Protein AF-B9G8M8-F1 (afdb_monomer_lite)

InterPro domains:
  IPR000719 Protein kinase domain [PF00069] (188-344)
  IPR000719 Protein kinase domain [PS50011] (187-354)
  IPR000719 Protein kinase domain [SM00220] (187-350)
  IPR008271 Serine/threonine-protein kinase, active site [PS00108] (309-321)
  IPR011009 Protein kinase-like domain superfamily [SSF56112] (169-352)
  IPR017441 Protein kinase, ATP binding site [PS00107] (193-215)
  IPR036537 Adaptor protein Cbl, N-terminal domain superfamily [G3DSA:1.20.930.20] (21-130)
  IPR045766 MCAfunc domain [PF19584] (27-136)
  IPR059179 MLKL-like, MCAfunc domain [cd21037] (23-141)

Sequence (354 aa):
MVIEVCCCLGLAANVAQLAGLDVITLVKVIKSRVETVRQNKEDCELLAERADMILDLLRRVQASKVIEDPDMWKPTEGLKSTLCRAGAIVKSCQEEWSYAYRFCKGGRIARELRKVLKDLKFYILHLIGMITIINHDQNTRYYYIPETDVVKPQDATASNAGKPVALEETGLKKFTLSELEVATDNFSLEKQIGIGAFSIVYKGQLNEMPEVAVKRASYVNRIPFDQLENEAKIISKLQHTNIVKLLGYCSQEREKILVFEYMPGRILDSFITGERAEELPLDWSKRSQIVKGIADGAVYLHKQCEPRIIHGDLKPGNILLDAALKPKICDFGTSKALRPGQDMDCTGIVVGSR

Structure (mmCIF, N/CA/C/O backbone):
data_AF-B9G8M8-F1
#
_entry.id   AF-B9G8M8-F1
#
loop_
_atom_site.group_PDB
_atom_site.id
_atom_site.type_symbol
_atom_site.label_atom_id
_atom_site.label_alt_id
_atom_site.label_comp_id
_atom_site.label_asym_id
_atom_site.label_entity_id
_atom_site.label_seq_id
_atom_site.pdbx_PDB_ins_code
_atom_site.Cartn_x
_atom_site.Cartn_y
_atom_site.Cartn_z
_atom_site.occupancy
_atom_site.B_iso_or_equiv
_atom_site.auth_seq_id
_atom_site.auth_comp_id
_atom_site.auth_asym_id
_atom_site.auth_atom_id
_atom_site.pdbx_PDB_model_num
ATOM 1 N N . MET A 1 1 ? 20.664 46.881 15.343 1.00 33.44 1 MET A N 1
ATOM 2 C CA . MET A 1 1 ? 19.393 46.168 15.082 1.00 33.44 1 MET A CA 1
ATOM 3 C C . MET A 1 1 ? 19.077 46.103 13.575 1.00 33.44 1 MET A C 1
ATOM 5 O O . MET A 1 1 ? 17.943 46.321 13.183 1.00 33.44 1 MET A O 1
ATOM 9 N N . VAL A 1 2 ? 20.086 45.828 12.726 1.00 28.23 2 VAL A N 1
ATOM 10 C CA . VAL A 1 2 ? 19.961 45.641 11.254 1.00 28.23 2 VAL A CA 1
ATOM 11 C C . VAL A 1 2 ? 20.925 44.530 10.763 1.00 28.23 2 VAL A C 1
ATOM 13 O O . VAL A 1 2 ? 21.206 44.414 9.582 1.00 28.23 2 VAL A O 1
ATOM 16 N N . ILE A 1 3 ? 21.460 43.680 11.655 1.00 28.83 3 ILE A N 1
ATOM 17 C CA . ILE A 1 3 ? 22.488 42.675 11.288 1.00 28.83 3 ILE A CA 1
ATOM 18 C C . ILE A 1 3 ? 21.979 41.217 11.360 1.00 28.83 3 ILE A C 1
ATOM 20 O O . ILE A 1 3 ? 22.639 40.324 10.849 1.00 28.83 3 ILE A O 1
ATOM 24 N N . GLU A 1 4 ? 20.760 40.945 11.840 1.00 29.70 4 GLU A N 1
ATOM 25 C CA . GLU A 1 4 ? 20.255 39.556 11.962 1.00 29.70 4 GLU A CA 1
ATOM 26 C C . GLU A 1 4 ? 19.242 39.099 10.897 1.00 29.70 4 GLU A C 1
ATOM 28 O O . GLU A 1 4 ? 18.844 37.939 10.899 1.00 29.70 4 GLU A O 1
ATOM 33 N N . VAL A 1 5 ? 18.865 39.936 9.923 1.00 29.56 5 VAL A N 1
ATOM 34 C CA . VAL A 1 5 ? 17.849 39.548 8.914 1.00 29.56 5 VAL A CA 1
ATOM 35 C C . VAL A 1 5 ? 18.449 38.866 7.664 1.00 29.56 5 VAL A C 1
ATOM 37 O O . VAL A 1 5 ? 17.727 38.228 6.905 1.00 29.56 5 VAL A O 1
ATOM 40 N N . CYS A 1 6 ? 19.773 38.885 7.460 1.00 26.16 6 CYS A N 1
ATOM 41 C CA . CYS A 1 6 ? 20.384 38.323 6.240 1.00 26.16 6 CYS A CA 1
ATOM 42 C C . CYS A 1 6 ? 20.828 36.847 6.313 1.00 26.16 6 CYS A C 1
ATOM 44 O O . CYS A 1 6 ? 21.095 36.267 5.264 1.00 26.16 6 CYS A O 1
ATOM 46 N N . CYS A 1 7 ? 20.882 36.198 7.483 1.00 31.44 7 CYS A N 1
ATOM 47 C CA . CYS A 1 7 ? 21.375 34.808 7.558 1.00 31.44 7 CYS A CA 1
ATOM 48 C C . CYS A 1 7 ? 20.313 33.731 7.266 1.00 31.44 7 CYS A C 1
ATOM 50 O O . CYS A 1 7 ? 20.673 32.646 6.816 1.00 31.44 7 CYS A O 1
ATOM 52 N N . CYS A 1 8 ? 19.017 34.012 7.437 1.00 32.75 8 CYS A N 1
ATOM 53 C CA . CYS A 1 8 ? 17.967 33.014 7.176 1.00 32.75 8 CYS A CA 1
ATOM 54 C C . CYS A 1 8 ? 17.484 33.000 5.713 1.00 32.75 8 CYS A C 1
ATOM 56 O O . CYS A 1 8 ? 17.067 31.957 5.217 1.00 32.75 8 CYS A O 1
ATOM 58 N N . LEU A 1 9 ? 17.620 34.112 4.980 1.00 32.88 9 LEU A N 1
ATOM 59 C CA . LEU A 1 9 ? 17.277 34.182 3.549 1.00 32.88 9 LEU A CA 1
ATOM 60 C C . LEU A 1 9 ? 18.304 33.468 2.644 1.00 32.88 9 LEU A C 1
ATOM 62 O O . LEU A 1 9 ? 17.977 33.092 1.520 1.00 32.88 9 LEU A O 1
ATOM 66 N N . GLY A 1 10 ? 19.529 33.230 3.130 1.00 30.16 10 GLY A N 1
ATOM 67 C CA . GLY A 1 10 ? 20.608 32.603 2.353 1.00 30.16 10 GLY A CA 1
ATOM 68 C C . GLY A 1 10 ? 20.564 31.071 2.269 1.00 30.16 10 GLY A C 1
ATOM 69 O O . GLY A 1 10 ? 21.110 30.498 1.328 1.00 30.16 10 GLY A O 1
ATOM 70 N N . LEU A 1 11 ? 19.908 30.388 3.213 1.00 36.06 11 LEU A N 1
ATOM 71 C CA . LEU A 1 11 ? 19.854 28.917 3.237 1.00 36.06 11 LEU A CA 1
ATOM 72 C C . LEU A 1 11 ? 18.713 28.352 2.378 1.00 36.06 11 LEU A C 1
ATOM 74 O O . LEU A 1 11 ? 18.931 27.386 1.650 1.00 36.06 11 LEU A O 1
ATOM 78 N N . ALA A 1 12 ? 17.541 28.996 2.367 1.00 39.06 12 ALA A N 1
ATOM 79 C CA . ALA A 1 12 ? 16.423 28.592 1.507 1.00 39.06 12 ALA A CA 1
ATOM 80 C C . ALA A 1 12 ? 16.695 28.875 0.014 1.00 39.06 12 ALA A C 1
ATOM 82 O O . ALA A 1 12 ? 16.311 28.091 -0.856 1.00 39.06 12 ALA A O 1
ATOM 83 N N . ALA A 1 13 ? 17.426 29.954 -0.292 1.00 38.12 13 ALA A N 1
ATOM 84 C CA . ALA A 1 13 ? 17.759 30.325 -1.667 1.00 38.12 13 ALA A CA 1
ATOM 85 C C . ALA A 1 13 ? 18.673 29.299 -2.366 1.00 38.12 13 ALA A C 1
ATOM 87 O O . ALA A 1 13 ? 18.522 29.065 -3.563 1.00 38.12 13 ALA A O 1
ATOM 88 N N . ASN A 1 14 ? 19.568 28.623 -1.638 1.00 45.81 14 ASN A N 1
ATOM 89 C CA . ASN A 1 14 ? 20.545 27.724 -2.258 1.00 45.81 14 ASN A CA 1
ATOM 90 C C . ASN A 1 14 ? 19.975 26.362 -2.659 1.00 45.81 14 ASN A C 1
ATOM 92 O O . ASN A 1 14 ? 20.404 25.805 -3.667 1.00 45.81 14 ASN A O 1
ATOM 96 N N . VAL A 1 15 ? 18.996 25.823 -1.934 1.00 46.75 15 VAL A N 1
ATOM 97 C CA . VAL A 1 15 ? 18.497 24.471 -2.228 1.00 46.75 15 VAL A CA 1
ATOM 98 C C . VAL A 1 15 ? 17.580 24.462 -3.458 1.00 46.75 15 VAL A C 1
ATOM 100 O O . VAL A 1 15 ? 17.683 23.574 -4.304 1.00 46.75 15 VAL A O 1
ATOM 103 N N . ALA A 1 16 ? 16.786 25.521 -3.648 1.00 46.50 16 ALA A N 1
ATOM 104 C CA . ALA A 1 16 ? 16.006 25.725 -4.868 1.00 46.50 16 ALA A CA 1
ATOM 105 C C . ALA A 1 16 ? 16.882 26.116 -6.078 1.00 46.50 16 ALA A C 1
ATOM 107 O O . ALA A 1 16 ? 16.590 25.700 -7.201 1.00 46.50 16 ALA A O 1
ATOM 108 N N . GLN A 1 17 ? 17.971 26.871 -5.873 1.00 49.69 17 GLN A N 1
ATOM 109 C CA . GLN A 1 17 ? 18.868 27.306 -6.956 1.00 49.69 17 GLN A CA 1
ATOM 110 C C . GLN A 1 17 ? 19.859 26.221 -7.411 1.00 49.69 17 GLN A C 1
ATOM 112 O O . GLN A 1 17 ? 20.180 26.158 -8.600 1.00 49.69 17 GLN A O 1
ATOM 117 N N . LEU A 1 18 ? 20.280 25.306 -6.529 1.00 47.66 18 LEU A N 1
ATOM 118 C CA . LEU A 1 18 ? 21.143 24.167 -6.884 1.00 47.66 18 LEU A CA 1
ATOM 119 C C . LEU A 1 18 ? 20.465 23.157 -7.828 1.00 47.66 18 LEU A C 1
ATOM 121 O O . LEU A 1 18 ? 21.151 22.431 -8.550 1.00 47.66 18 LEU A O 1
ATOM 125 N N . ALA A 1 19 ? 19.132 23.123 -7.862 1.00 52.28 19 ALA A N 1
ATOM 126 C CA . ALA A 1 19 ? 18.365 22.162 -8.653 1.00 52.28 19 ALA A CA 1
ATOM 127 C C . ALA A 1 19 ? 18.107 22.593 -10.110 1.00 52.28 19 ALA A C 1
ATOM 129 O O . ALA A 1 19 ? 17.703 21.770 -10.924 1.00 52.28 19 ALA A O 1
ATOM 130 N N . GLY A 1 20 ? 18.326 23.862 -10.467 1.00 55.34 20 GLY A N 1
ATOM 131 C CA . GLY A 1 20 ? 17.987 24.362 -11.802 1.00 55.34 20 GLY A CA 1
ATOM 132 C C . GLY A 1 20 ? 19.080 24.097 -12.837 1.00 55.34 20 GLY A C 1
ATOM 133 O O . GLY A 1 20 ? 19.005 23.171 -13.640 1.00 55.34 20 GLY A O 1
ATOM 134 N N . LEU A 1 21 ? 20.108 24.943 -12.846 1.00 54.91 21 LEU A N 1
ATOM 135 C CA . LEU A 1 21 ? 21.057 25.025 -13.963 1.00 54.91 21 LEU A CA 1
ATOM 136 C C . LEU A 1 21 ? 22.020 23.831 -14.046 1.00 54.91 21 LEU A C 1
ATOM 138 O O . LEU A 1 21 ? 22.249 23.303 -15.138 1.00 54.91 21 LEU A O 1
ATOM 142 N N . ASP A 1 22 ? 22.536 23.360 -12.909 1.00 71.56 22 ASP A N 1
ATOM 143 C CA . ASP A 1 22 ? 23.492 22.246 -12.877 1.00 71.56 22 ASP A CA 1
ATOM 144 C C . ASP A 1 22 ? 22.828 20.911 -13.223 1.00 71.56 22 ASP A C 1
ATOM 146 O O . ASP A 1 22 ? 23.361 20.136 -14.017 1.00 71.56 22 ASP A O 1
ATOM 150 N N . VAL A 1 23 ? 21.637 20.650 -12.678 1.00 79.31 23 VAL A N 1
ATOM 151 C CA . VAL A 1 23 ? 20.883 19.419 -12.951 1.00 79.31 23 VAL A CA 1
ATOM 152 C C . VAL A 1 23 ? 20.407 19.387 -14.400 1.00 79.31 23 VAL A C 1
ATOM 154 O O . VAL A 1 23 ? 20.614 18.375 -15.065 1.00 79.31 23 VAL A O 1
ATOM 157 N N . ILE A 1 24 ? 19.865 20.492 -14.936 1.00 81.75 24 ILE A N 1
ATOM 158 C CA . ILE A 1 24 ? 19.500 20.586 -16.362 1.00 81.75 24 ILE A CA 1
ATOM 159 C C . ILE A 1 24 ? 20.699 20.237 -17.246 1.00 81.75 24 ILE A C 1
ATOM 161 O O . ILE A 1 24 ? 20.569 19.460 -18.193 1.00 81.75 24 ILE A O 1
ATOM 165 N N . THR A 1 25 ? 21.866 20.808 -16.943 1.00 85.88 25 THR A N 1
ATOM 166 C CA . THR A 1 25 ? 23.081 20.580 -17.730 1.00 85.88 25 THR A CA 1
ATOM 167 C C . THR A 1 25 ? 23.529 19.123 -17.637 1.00 85.88 25 THR A C 1
ATOM 169 O O . THR A 1 25 ? 23.803 18.504 -18.664 1.00 85.88 25 THR A O 1
ATOM 172 N N . LEU A 1 26 ? 23.531 18.536 -16.437 1.00 89.12 26 LEU A N 1
ATOM 173 C CA . LEU A 1 26 ? 23.877 17.128 -16.230 1.00 89.12 26 LEU A CA 1
ATOM 174 C C . LEU A 1 26 ? 22.927 16.181 -16.971 1.00 89.12 26 LEU A C 1
ATOM 176 O O . LEU A 1 26 ? 23.397 15.276 -17.656 1.00 89.12 26 LEU A O 1
ATOM 180 N N . VAL A 1 27 ? 21.613 16.405 -16.888 1.00 89.06 27 VAL A N 1
ATOM 181 C CA . VAL A 1 27 ? 20.601 15.583 -17.573 1.00 89.06 27 VAL A CA 1
ATOM 182 C C . VAL A 1 27 ? 20.775 15.666 -19.090 1.00 89.06 27 VAL A C 1
ATOM 184 O O . VAL A 1 27 ? 20.794 14.634 -19.759 1.00 89.06 27 VAL A O 1
ATOM 187 N N . LYS A 1 28 ? 21.002 16.866 -19.643 1.00 89.12 28 LYS A N 1
ATOM 188 C CA . LYS A 1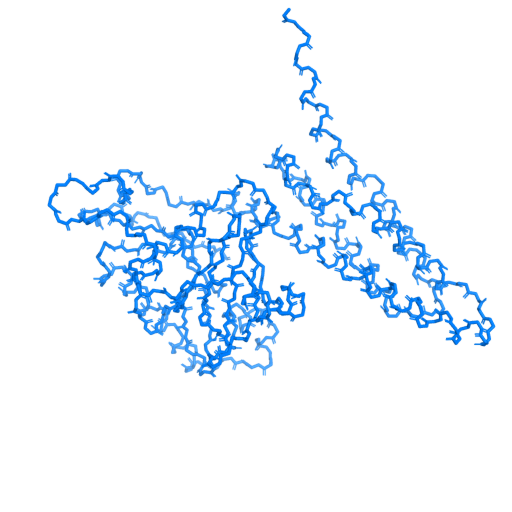 28 ? 21.299 17.040 -21.076 1.00 89.12 28 LYS A CA 1
ATOM 189 C C . LYS A 1 28 ? 22.559 16.285 -21.502 1.00 89.12 28 LYS A C 1
ATOM 191 O O . LYS A 1 28 ? 22.547 15.616 -22.533 1.00 89.12 28 LYS A O 1
ATOM 196 N N . VAL A 1 29 ? 23.630 16.362 -20.708 1.00 89.88 29 VAL A N 1
ATOM 197 C CA . VAL A 1 29 ? 24.880 15.630 -20.974 1.00 89.88 29 VAL A CA 1
ATOM 198 C C . VAL A 1 29 ? 24.654 14.121 -20.923 1.00 89.88 29 VAL A C 1
ATOM 200 O O . VAL A 1 29 ? 25.175 13.407 -21.776 1.00 89.88 29 VAL A O 1
ATOM 203 N N . ILE A 1 30 ? 23.877 13.626 -19.957 1.00 92.31 30 ILE A N 1
ATOM 204 C CA . ILE A 1 30 ? 23.517 12.207 -19.869 1.00 92.31 30 ILE A CA 1
ATOM 205 C C . ILE A 1 30 ? 22.770 11.781 -21.136 1.00 92.31 30 ILE A C 1
ATOM 207 O O . ILE A 1 30 ? 23.234 10.862 -21.804 1.00 92.31 30 ILE A O 1
ATOM 211 N N . LYS A 1 31 ? 21.689 12.480 -21.513 1.00 92.88 31 LYS A N 1
ATOM 212 C CA . LYS A 1 31 ? 20.878 12.155 -22.702 1.00 92.88 31 LYS A CA 1
ATOM 213 C C . LYS A 1 31 ? 21.727 12.098 -23.973 1.00 92.88 31 LYS A C 1
ATOM 215 O O . LYS A 1 31 ? 21.717 11.085 -24.660 1.00 92.88 31 LYS A O 1
ATOM 220 N N . SER A 1 32 ? 22.549 13.122 -24.216 1.00 91.25 32 SER A N 1
ATOM 221 C CA . SER A 1 32 ? 23.444 13.155 -25.381 1.00 91.25 32 SER A CA 1
ATOM 222 C C . SER A 1 32 ? 24.469 12.015 -25.379 1.00 91.25 32 SER A C 1
ATOM 224 O O . SER A 1 32 ? 24.792 11.474 -26.432 1.00 91.25 32 SER A O 1
ATOM 226 N N . ARG A 1 33 ? 24.991 11.611 -24.213 1.00 91.75 33 ARG A N 1
ATOM 227 C CA . ARG A 1 33 ? 25.954 10.502 -24.145 1.00 91.75 33 ARG A CA 1
ATOM 228 C C . ARG A 1 33 ? 25.312 9.141 -24.380 1.00 91.75 33 ARG A C 1
ATOM 230 O O . ARG A 1 33 ? 25.971 8.267 -24.940 1.00 91.75 33 ARG A O 1
ATOM 237 N N . VAL A 1 34 ? 24.064 8.962 -23.949 1.00 91.94 34 VAL A N 1
ATOM 238 C CA . VAL A 1 34 ? 23.323 7.708 -24.134 1.00 91.94 34 VAL A CA 1
ATOM 239 C C . VAL A 1 34 ? 23.141 7.380 -25.617 1.00 91.94 34 VAL A C 1
ATOM 241 O O . VAL A 1 34 ? 23.255 6.217 -25.983 1.00 91.94 34 VAL A O 1
ATOM 244 N N . GLU A 1 35 ? 23.002 8.375 -26.495 1.00 90.62 35 GLU A N 1
ATOM 245 C CA . GLU A 1 35 ? 22.874 8.155 -27.948 1.00 90.62 35 GLU A CA 1
ATOM 246 C C . GLU A 1 35 ? 24.063 7.402 -28.568 1.00 90.62 35 GLU A C 1
ATOM 248 O O . GLU A 1 35 ? 23.913 6.740 -29.595 1.00 90.62 35 GLU A O 1
ATOM 253 N N . THR A 1 36 ? 25.245 7.464 -27.946 1.00 91.50 36 THR A N 1
ATOM 254 C CA . THR A 1 36 ? 26.469 6.851 -28.480 1.00 91.50 36 THR A CA 1
ATOM 255 C C . THR A 1 36 ? 27.015 5.719 -27.603 1.00 91.50 36 THR A C 1
ATOM 257 O O . THR A 1 36 ? 28.189 5.353 -27.746 1.00 91.50 36 THR A O 1
ATOM 260 N N . VAL A 1 37 ? 26.231 5.181 -26.659 1.00 90.44 37 VAL A N 1
ATOM 261 C CA . VAL A 1 37 ? 26.687 4.042 -25.842 1.00 90.44 37 VAL A CA 1
ATOM 262 C C . VAL A 1 37 ? 26.748 2.769 -26.674 1.00 90.44 37 VAL A C 1
ATOM 264 O O . VAL A 1 37 ? 25.927 2.520 -27.553 1.00 90.44 37 VAL A O 1
ATOM 267 N N . ARG A 1 38 ? 27.740 1.933 -26.372 1.00 86.12 38 ARG A N 1
ATOM 268 C CA . ARG A 1 38 ? 27.988 0.670 -27.082 1.00 86.12 38 ARG A CA 1
ATOM 269 C C . ARG A 1 38 ? 27.685 -0.556 -26.225 1.00 86.12 38 ARG A C 1
ATOM 271 O O . ARG A 1 38 ? 27.696 -1.674 -26.730 1.00 86.12 38 ARG A O 1
ATOM 278 N N . GLN A 1 39 ? 27.461 -0.362 -24.926 1.00 85.56 39 GLN A N 1
ATOM 279 C CA . GLN A 1 39 ? 27.198 -1.413 -23.943 1.00 85.56 39 GLN A CA 1
ATOM 280 C C . GLN A 1 39 ? 26.080 -0.980 -22.996 1.00 85.56 39 GLN A C 1
ATOM 282 O O . GLN A 1 39 ? 25.941 0.209 -22.728 1.00 85.56 39 GLN A O 1
ATOM 287 N N . ASN A 1 40 ? 25.329 -1.952 -22.462 1.00 86.50 40 ASN A N 1
ATOM 288 C CA . ASN A 1 40 ? 24.211 -1.728 -21.531 1.00 86.50 40 ASN A CA 1
ATOM 289 C C . ASN A 1 40 ? 23.224 -0.660 -22.037 1.00 86.50 40 ASN A C 1
ATOM 291 O O . ASN A 1 40 ? 22.821 0.223 -21.281 1.00 86.50 40 ASN A O 1
ATOM 295 N N . LYS A 1 41 ? 22.894 -0.714 -23.336 1.00 88.62 41 LYS A N 1
ATOM 296 C CA . LYS A 1 41 ? 22.110 0.321 -24.018 1.00 88.62 41 LYS A CA 1
ATOM 297 C C . LYS A 1 41 ? 20.761 0.556 -23.331 1.00 88.62 41 LYS A C 1
ATOM 299 O O . LYS A 1 41 ? 20.491 1.687 -22.956 1.00 88.62 41 LYS A O 1
ATOM 304 N N . GLU A 1 42 ? 20.017 -0.513 -23.054 1.00 89.31 42 GLU A N 1
ATOM 305 C CA . GLU A 1 42 ? 18.711 -0.460 -22.376 1.00 89.31 42 GLU A CA 1
ATOM 306 C C . GLU A 1 42 ? 18.794 0.190 -20.982 1.00 89.31 42 GLU A C 1
ATOM 308 O O . GLU A 1 42 ? 18.044 1.113 -20.672 1.00 89.31 42 GLU A O 1
ATOM 313 N N . ASP A 1 43 ? 19.757 -0.222 -20.146 1.00 90.12 43 ASP A N 1
ATOM 314 C CA . ASP A 1 43 ? 19.949 0.357 -18.807 1.00 90.12 43 ASP A CA 1
ATOM 315 C C . ASP A 1 43 ? 20.351 1.842 -18.872 1.00 90.12 43 ASP A C 1
ATOM 317 O O . ASP A 1 43 ? 19.972 2.638 -18.010 1.00 90.12 43 ASP A O 1
ATOM 321 N N . CYS A 1 44 ? 21.141 2.224 -19.879 1.00 92.69 44 CYS A N 1
ATOM 322 C CA . CYS A 1 44 ? 21.539 3.608 -20.124 1.00 92.69 44 CYS A CA 1
ATOM 323 C C . CYS A 1 44 ? 20.366 4.468 -20.616 1.00 92.69 44 CYS A C 1
ATOM 325 O O . CYS A 1 44 ? 20.215 5.596 -20.147 1.00 92.69 44 CYS A O 1
ATOM 327 N N . GLU A 1 45 ? 19.522 3.937 -21.499 1.00 92.31 45 GLU A N 1
ATOM 328 C CA . GLU A 1 45 ? 18.285 4.579 -21.956 1.00 92.31 45 GLU A CA 1
ATOM 329 C C . GLU A 1 45 ? 17.327 4.811 -20.783 1.00 92.31 45 GLU A C 1
ATOM 331 O O . GLU A 1 45 ? 16.954 5.955 -20.521 1.00 92.31 45 GLU A O 1
ATOM 336 N N . LEU A 1 46 ? 17.063 3.783 -19.968 1.00 90.50 46 LEU A N 1
ATOM 337 C CA . LEU A 1 46 ? 16.238 3.912 -18.763 1.00 90.50 46 LEU A CA 1
ATOM 338 C C . LEU A 1 46 ? 16.814 4.930 -17.761 1.00 90.50 46 LEU A C 1
ATOM 340 O O . LEU A 1 46 ? 16.078 5.645 -17.075 1.00 90.50 46 LEU A O 1
ATOM 344 N N . LEU A 1 47 ? 18.142 5.008 -17.647 1.00 93.44 47 LEU A N 1
ATOM 345 C CA . LEU A 1 47 ? 18.812 5.984 -16.789 1.00 93.44 47 LEU A CA 1
ATOM 346 C C . LEU A 1 47 ? 18.592 7.415 -17.297 1.00 93.44 47 LEU A C 1
ATOM 348 O O . LEU A 1 47 ? 18.313 8.301 -16.485 1.00 93.44 47 LEU A O 1
ATOM 352 N N . ALA A 1 48 ? 18.681 7.639 -18.612 1.00 92.88 48 ALA A N 1
ATOM 353 C CA . ALA A 1 48 ? 18.385 8.932 -19.223 1.00 92.88 48 ALA A CA 1
ATOM 354 C C . ALA A 1 48 ? 16.912 9.325 -19.048 1.00 92.88 48 ALA A C 1
ATOM 356 O O . ALA A 1 48 ? 16.645 10.463 -18.662 1.00 92.88 48 ALA A O 1
ATOM 357 N N . GLU A 1 49 ? 15.976 8.394 -19.243 1.00 91.50 49 GLU A N 1
ATOM 358 C CA . GLU A 1 49 ? 14.543 8.620 -19.011 1.00 91.50 49 GLU A CA 1
ATOM 359 C C . GLU A 1 49 ? 14.257 9.029 -17.562 1.00 91.50 49 GLU A C 1
ATOM 361 O O . GLU A 1 49 ? 13.573 10.021 -17.309 1.00 91.50 49 GLU A O 1
ATOM 366 N N . ARG A 1 50 ? 14.832 8.316 -16.583 1.00 92.75 50 ARG A N 1
ATOM 367 C CA . ARG A 1 50 ? 14.673 8.660 -15.160 1.00 92.75 50 ARG A CA 1
ATOM 368 C C . ARG A 1 50 ? 15.271 10.021 -14.820 1.00 92.75 50 ARG A C 1
ATOM 370 O O . ARG A 1 50 ? 14.691 10.761 -14.030 1.00 92.75 50 ARG A O 1
ATOM 377 N N . ALA A 1 51 ? 16.420 10.357 -15.401 1.00 91.44 51 ALA A N 1
ATOM 378 C CA . ALA A 1 51 ? 17.051 11.656 -15.202 1.00 91.44 51 ALA A CA 1
ATOM 379 C C . ALA A 1 51 ? 16.189 12.805 -15.769 1.00 91.44 51 ALA A C 1
ATOM 381 O O . ALA A 1 51 ? 16.067 13.850 -15.130 1.00 91.44 51 ALA A O 1
ATOM 382 N N . ASP A 1 52 ? 15.548 12.593 -16.922 1.00 90.12 52 ASP A N 1
ATOM 383 C CA . ASP A 1 52 ? 14.614 13.544 -17.540 1.00 90.12 52 ASP A CA 1
ATOM 384 C C . ASP A 1 52 ? 13.336 13.708 -16.703 1.00 90.12 52 ASP A C 1
ATOM 386 O O . ASP A 1 52 ? 12.911 14.827 -16.424 1.00 90.12 52 ASP A O 1
ATOM 390 N N . MET A 1 53 ? 12.786 12.602 -16.189 1.00 87.44 53 MET A N 1
ATOM 391 C CA . MET A 1 53 ? 11.629 12.632 -15.291 1.00 87.44 53 MET A CA 1
ATOM 392 C C . MET A 1 53 ? 11.914 13.434 -14.016 1.00 87.44 53 MET A C 1
ATOM 394 O O . MET A 1 53 ? 11.089 14.242 -13.596 1.00 87.44 53 MET A O 1
ATOM 398 N N . ILE A 1 54 ? 13.092 13.257 -13.407 1.00 87.44 54 ILE A N 1
ATOM 399 C CA . ILE A 1 54 ? 13.513 14.055 -12.245 1.00 87.44 54 ILE A CA 1
ATOM 400 C C . ILE A 1 54 ? 13.535 15.541 -12.589 1.00 87.44 54 ILE A C 1
ATOM 402 O O . ILE A 1 54 ? 13.067 16.354 -11.793 1.00 87.44 54 ILE A O 1
ATOM 406 N N . LEU A 1 55 ? 14.058 15.903 -13.762 1.00 86.88 55 LEU A N 1
ATOM 407 C CA . LEU A 1 55 ? 14.108 17.292 -14.194 1.00 86.88 55 LEU A CA 1
ATOM 408 C C . LEU A 1 55 ? 12.704 17.904 -14.305 1.00 86.88 55 LEU A C 1
ATOM 410 O O . LEU A 1 55 ? 12.473 19.010 -13.811 1.00 86.88 55 LEU A O 1
ATOM 414 N N . ASP A 1 56 ? 11.759 17.190 -14.909 1.00 83.56 56 ASP A N 1
ATOM 415 C CA . ASP A 1 56 ? 10.383 17.671 -15.035 1.00 83.56 56 ASP A CA 1
ATOM 416 C C . ASP A 1 56 ? 9.673 17.770 -13.683 1.00 83.56 56 ASP A C 1
ATOM 418 O O . ASP A 1 56 ? 8.972 18.751 -13.417 1.00 83.56 56 ASP A O 1
ATOM 422 N N . LEU A 1 57 ? 9.897 16.809 -12.786 1.00 82.31 57 LEU A N 1
ATOM 423 C CA . LEU A 1 57 ? 9.361 16.863 -11.428 1.00 82.31 57 LEU A CA 1
ATOM 424 C C . LEU A 1 57 ? 9.935 18.053 -10.645 1.00 82.31 57 LEU A C 1
ATOM 426 O O . LEU A 1 57 ? 9.171 18.795 -10.032 1.00 82.31 57 LEU A O 1
ATOM 430 N N . LEU A 1 58 ? 11.247 18.297 -10.715 1.00 82.25 58 LEU A N 1
ATOM 431 C CA . LEU A 1 58 ? 11.884 19.450 -10.068 1.00 82.25 58 LEU A CA 1
ATOM 432 C C . LEU A 1 58 ? 11.301 20.776 -10.560 1.00 82.25 58 LEU A C 1
ATOM 434 O O . LEU A 1 58 ? 10.995 21.639 -9.739 1.00 82.25 58 LEU A O 1
ATOM 438 N N . ARG A 1 59 ? 11.076 20.925 -11.873 1.00 81.50 59 ARG A N 1
ATOM 439 C CA . ARG A 1 59 ? 10.428 22.122 -12.438 1.00 81.50 59 ARG A CA 1
ATOM 440 C C . ARG A 1 59 ? 9.031 22.340 -11.866 1.00 81.50 59 ARG A C 1
ATOM 442 O O . ARG A 1 59 ? 8.678 23.469 -11.537 1.00 81.50 59 ARG A O 1
ATOM 449 N N . ARG A 1 60 ? 8.237 21.271 -11.731 1.00 76.38 60 ARG A N 1
ATOM 450 C CA . ARG A 1 60 ? 6.885 21.342 -11.150 1.00 76.38 60 ARG A CA 1
ATOM 451 C C . ARG A 1 60 ? 6.919 21.749 -9.681 1.00 76.38 60 ARG A C 1
ATOM 453 O O . ARG A 1 60 ? 6.110 22.575 -9.272 1.00 76.38 60 ARG A O 1
ATOM 460 N N . VAL A 1 61 ? 7.858 21.204 -8.907 1.00 74.31 61 VAL A N 1
ATOM 461 C CA . VAL A 1 61 ? 8.036 21.586 -7.500 1.00 74.31 61 VAL A CA 1
ATOM 462 C C . VAL A 1 61 ? 8.471 23.050 -7.391 1.00 74.31 61 VAL A C 1
ATOM 464 O O . VAL A 1 61 ? 7.871 23.792 -6.628 1.00 74.31 61 VAL A O 1
ATOM 467 N N . GLN A 1 62 ? 9.445 23.494 -8.191 1.00 71.75 62 GLN A N 1
ATOM 468 C CA . GLN A 1 62 ? 9.930 24.883 -8.193 1.00 71.75 62 GLN A CA 1
ATOM 469 C C . GLN A 1 62 ? 8.869 25.902 -8.637 1.00 71.75 62 GLN A C 1
ATOM 471 O O . GLN A 1 62 ? 8.872 27.036 -8.164 1.00 71.75 62 GLN A O 1
ATOM 476 N N . ALA A 1 63 ? 7.967 25.520 -9.545 1.00 70.12 63 ALA A N 1
ATOM 477 C CA . ALA A 1 63 ? 6.849 26.370 -9.952 1.00 70.12 63 ALA A CA 1
ATOM 478 C C . ALA A 1 63 ? 5.814 26.557 -8.827 1.00 70.12 63 ALA A C 1
ATOM 480 O O . ALA A 1 63 ? 5.061 27.533 -8.832 1.00 70.12 63 ALA A O 1
ATOM 481 N N . SER A 1 64 ? 5.778 25.640 -7.858 1.00 63.50 64 SER A N 1
ATOM 482 C CA . SER A 1 64 ? 4.925 25.748 -6.685 1.00 63.50 64 SER A CA 1
ATOM 483 C C . SER A 1 64 ? 5.594 26.591 -5.602 1.00 63.50 64 SER A C 1
ATOM 485 O O . SER A 1 64 ? 6.620 26.216 -5.043 1.00 63.50 64 SER A O 1
ATOM 487 N N . LYS A 1 65 ? 4.979 27.723 -5.247 1.00 56.88 65 LYS A N 1
ATOM 488 C CA . LYS A 1 65 ? 5.458 28.630 -4.186 1.00 56.88 65 LYS A CA 1
ATOM 489 C C . LYS A 1 65 ? 5.333 28.066 -2.757 1.00 56.88 65 LYS A C 1
ATOM 491 O O . LYS A 1 65 ? 5.511 28.813 -1.809 1.00 56.88 65 LYS A O 1
ATOM 496 N N . VAL A 1 66 ? 4.972 26.793 -2.589 1.00 54.25 66 VAL A N 1
ATOM 497 C CA . VAL A 1 66 ? 4.488 26.254 -1.304 1.00 54.25 66 VAL A CA 1
ATOM 498 C C . VAL A 1 66 ? 5.611 25.678 -0.430 1.00 54.25 66 VAL A C 1
ATOM 500 O O . VAL A 1 66 ? 5.451 25.577 0.782 1.00 54.25 66 VAL A O 1
ATOM 503 N N . ILE A 1 67 ? 6.768 25.311 -0.995 1.00 57.28 67 ILE A N 1
ATOM 504 C CA . ILE A 1 67 ? 7.816 24.628 -0.218 1.00 57.28 67 ILE A CA 1
ATOM 505 C C . ILE A 1 67 ? 8.863 25.619 0.288 1.00 57.28 67 ILE A C 1
ATOM 507 O O . ILE A 1 67 ? 9.914 25.798 -0.327 1.00 57.28 67 ILE A O 1
ATOM 511 N N . GLU A 1 68 ? 8.566 26.232 1.433 1.00 57.25 68 GLU A N 1
ATOM 512 C CA . GLU A 1 68 ? 9.516 27.063 2.187 1.00 57.25 68 GLU A CA 1
ATOM 513 C C . GLU A 1 68 ? 10.351 26.256 3.196 1.00 57.25 68 GLU A C 1
ATOM 515 O O . GLU A 1 68 ? 11.393 26.736 3.635 1.00 57.25 68 GLU A O 1
ATOM 520 N N . ASP A 1 69 ? 9.940 25.026 3.538 1.00 62.44 69 ASP A N 1
ATOM 521 C CA . ASP A 1 69 ? 10.644 24.187 4.516 1.00 62.44 69 ASP A CA 1
ATOM 522 C C . ASP A 1 69 ? 11.930 23.571 3.916 1.00 62.44 69 ASP A C 1
ATOM 524 O O . ASP A 1 69 ? 11.846 22.732 3.008 1.00 62.44 69 ASP A O 1
ATOM 528 N N . PRO A 1 70 ? 13.130 23.933 4.418 1.00 61.66 70 PRO A N 1
ATOM 529 C CA . PRO A 1 70 ? 14.397 23.367 3.958 1.00 61.66 70 PRO A CA 1
ATOM 530 C C . PRO A 1 70 ? 14.490 21.848 4.134 1.00 61.66 70 PRO A C 1
ATOM 532 O O . PRO A 1 70 ? 15.126 21.176 3.318 1.00 61.66 70 PRO A O 1
ATOM 535 N N . ASP A 1 71 ? 13.836 21.284 5.152 1.00 61.88 71 ASP A N 1
ATOM 536 C CA . ASP A 1 71 ? 13.911 19.853 5.428 1.00 61.88 71 ASP A CA 1
ATOM 537 C C . ASP A 1 71 ? 13.276 19.045 4.265 1.00 61.88 71 ASP A C 1
ATOM 539 O O . ASP A 1 71 ? 13.758 17.964 3.920 1.00 61.88 71 ASP A O 1
ATOM 543 N N . MET A 1 72 ? 12.278 19.595 3.543 1.00 63.31 72 MET A N 1
ATOM 544 C CA . MET A 1 72 ? 11.602 18.954 2.376 1.00 63.31 72 MET A CA 1
ATOM 545 C C . MET A 1 72 ? 12.559 18.593 1.259 1.00 63.31 72 MET A C 1
ATOM 547 O O . MET A 1 72 ? 12.338 17.623 0.524 1.00 63.31 72 MET A O 1
ATOM 551 N N . TRP A 1 73 ? 13.656 19.326 1.186 1.00 72.75 73 TRP A N 1
ATOM 552 C CA . TRP A 1 73 ? 14.674 19.145 0.181 1.00 72.75 73 TRP A CA 1
ATOM 553 C C . TRP A 1 73 ? 15.858 18.310 0.655 1.00 72.75 73 TRP A C 1
ATOM 555 O O . TRP A 1 73 ? 16.642 17.860 -0.182 1.00 72.75 73 TRP A O 1
ATOM 565 N N . LYS A 1 74 ? 15.973 18.019 1.954 1.00 70.31 74 LYS A N 1
ATOM 566 C CA . LYS A 1 74 ? 17.078 17.238 2.521 1.00 70.31 74 LYS A CA 1
ATOM 567 C C . LYS A 1 74 ? 17.307 15.892 1.817 1.00 70.31 74 LYS A C 1
ATOM 569 O O . LYS A 1 74 ? 18.454 15.573 1.505 1.00 70.31 74 LYS A O 1
ATOM 574 N N . PRO A 1 75 ? 16.272 15.108 1.447 1.00 70.88 75 PRO A N 1
ATOM 575 C CA . PRO A 1 75 ? 16.489 13.853 0.721 1.00 70.88 75 PRO A CA 1
ATOM 576 C C . PRO A 1 75 ? 17.020 14.053 -0.690 1.00 70.88 75 PRO A C 1
ATOM 578 O O . PRO A 1 75 ? 17.543 13.108 -1.268 1.00 70.88 75 PRO A O 1
ATOM 581 N N . THR A 1 76 ? 16.888 15.257 -1.252 1.00 76.81 76 THR A N 1
ATOM 582 C CA . THR A 1 76 ? 17.367 15.604 -2.595 1.00 76.81 76 THR A CA 1
ATOM 583 C C . THR A 1 76 ? 18.804 16.132 -2.607 1.00 76.81 76 THR A C 1
ATOM 585 O O . THR A 1 76 ? 19.381 16.247 -3.684 1.00 76.81 76 THR A O 1
ATOM 588 N N . GLU A 1 77 ? 19.441 16.360 -1.449 1.00 80.88 77 GLU A N 1
ATOM 589 C CA . GLU A 1 77 ? 20.825 16.866 -1.368 1.00 80.88 77 GLU A CA 1
ATOM 590 C C . GLU A 1 77 ? 21.831 15.978 -2.126 1.00 80.88 77 GLU A C 1
ATOM 592 O O . GLU A 1 77 ? 22.755 16.468 -2.778 1.00 80.88 77 GLU A O 1
ATOM 597 N N . GLY A 1 78 ? 21.626 14.655 -2.116 1.00 85.25 78 GLY A N 1
ATOM 598 C CA . GLY A 1 78 ? 22.477 13.696 -2.831 1.00 85.25 78 GLY A CA 1
ATOM 599 C C . GLY A 1 78 ? 22.239 13.613 -4.347 1.00 85.25 78 GLY A C 1
ATOM 600 O O . GLY A 1 78 ? 23.002 12.941 -5.050 1.00 85.25 78 GLY A O 1
ATOM 601 N N . LEU A 1 79 ? 21.206 14.277 -4.878 1.00 87.81 79 LEU A N 1
ATOM 602 C CA . LEU A 1 79 ? 20.766 14.102 -6.265 1.00 87.81 79 LEU A CA 1
ATOM 603 C C . LEU A 1 79 ? 21.847 14.510 -7.270 1.00 87.81 79 LEU A C 1
ATOM 605 O O . LEU A 1 79 ? 22.136 13.762 -8.204 1.00 87.81 79 LEU A O 1
ATOM 609 N N . LYS A 1 80 ? 22.495 15.662 -7.057 1.00 87.06 80 LYS A N 1
ATOM 610 C CA . LYS A 1 80 ? 23.571 16.148 -7.938 1.00 87.06 80 LYS A CA 1
ATOM 611 C C . LYS A 1 80 ? 24.722 15.144 -8.017 1.00 87.06 80 LYS A C 1
ATOM 613 O O . LYS A 1 80 ? 25.181 14.819 -9.109 1.00 87.06 80 LYS A O 1
ATOM 618 N N . SER A 1 81 ? 25.151 14.610 -6.873 1.00 89.06 81 SER A N 1
ATOM 619 C CA . SER A 1 81 ? 26.202 13.586 -6.810 1.00 89.06 81 SER A CA 1
ATOM 620 C C . SER A 1 81 ? 25.794 12.314 -7.561 1.00 89.06 81 SER A C 1
ATOM 622 O O . SER A 1 81 ? 26.571 11.775 -8.354 1.00 89.06 81 SER A O 1
ATOM 624 N N . THR A 1 82 ? 24.542 11.882 -7.396 1.00 91.81 82 THR A N 1
ATOM 625 C CA . THR A 1 82 ? 23.993 10.716 -8.101 1.00 91.81 82 THR A CA 1
ATOM 626 C C . THR A 1 82 ? 23.964 10.924 -9.614 1.00 91.81 82 THR A C 1
ATOM 628 O O . THR A 1 82 ? 24.390 10.036 -10.352 1.00 91.81 82 THR A O 1
ATOM 631 N N . LEU A 1 83 ? 23.547 12.098 -10.095 1.00 91.44 83 LEU A N 1
ATOM 632 C CA . LEU A 1 83 ? 23.561 12.440 -11.522 1.00 91.44 83 LEU A CA 1
ATOM 633 C C . LEU A 1 83 ? 24.986 12.546 -12.083 1.00 91.44 83 LEU A C 1
ATOM 635 O O . LEU A 1 83 ? 25.247 12.071 -13.187 1.00 91.44 83 LEU A O 1
ATOM 639 N N . CYS A 1 84 ? 25.944 13.083 -11.322 1.00 91.38 84 CYS A N 1
ATOM 640 C CA . CYS A 1 84 ? 27.358 13.052 -11.708 1.00 91.38 84 CYS A CA 1
ATOM 641 C C . CYS A 1 84 ? 27.863 11.610 -11.866 1.00 91.38 84 CYS A C 1
ATOM 643 O O . CYS A 1 84 ? 28.520 11.280 -12.858 1.00 91.38 84 CYS A O 1
ATOM 645 N N . ARG A 1 85 ? 27.516 10.728 -10.919 1.00 93.00 85 ARG A N 1
ATOM 646 C CA . ARG A 1 85 ? 27.859 9.302 -10.983 1.00 93.00 85 ARG A CA 1
ATOM 647 C C . ARG A 1 85 ? 27.196 8.621 -12.182 1.00 93.00 85 ARG A C 1
ATOM 649 O O . ARG A 1 85 ? 27.857 7.857 -12.880 1.00 93.00 85 ARG A O 1
ATOM 656 N N . ALA A 1 86 ? 25.938 8.955 -12.467 1.00 93.44 86 ALA A N 1
ATOM 657 C CA . ALA A 1 86 ? 25.214 8.503 -13.650 1.00 93.44 86 ALA A CA 1
ATOM 658 C C . ALA A 1 86 ? 25.958 8.887 -14.941 1.00 93.44 86 ALA A C 1
ATOM 660 O O . ALA A 1 86 ? 26.287 8.022 -15.750 1.00 93.44 86 ALA A O 1
ATOM 661 N N . GLY A 1 87 ? 26.326 10.163 -15.090 1.00 92.56 87 GLY A N 1
ATOM 662 C CA . GLY A 1 87 ? 27.063 10.655 -16.255 1.00 92.56 87 GLY A CA 1
ATOM 663 C C . GLY A 1 87 ? 28.447 10.019 -16.434 1.00 92.56 87 GLY A C 1
ATOM 664 O O . GLY A 1 87 ? 28.891 9.836 -17.571 1.00 92.56 87 GLY A O 1
ATOM 665 N N . ALA A 1 88 ? 29.128 9.664 -15.340 1.00 92.00 88 ALA A N 1
ATOM 666 C CA . ALA A 1 88 ? 30.400 8.943 -15.384 1.00 92.00 88 ALA A CA 1
ATOM 667 C C . ALA A 1 88 ? 30.226 7.490 -15.856 1.00 92.00 88 ALA A C 1
ATOM 669 O O . ALA A 1 88 ? 30.984 7.028 -16.706 1.00 92.00 88 ALA A O 1
ATOM 670 N N . ILE A 1 89 ? 29.202 6.790 -15.362 1.00 91.00 89 ILE A N 1
ATOM 671 C CA . ILE A 1 89 ? 28.909 5.407 -15.761 1.00 91.00 89 ILE A CA 1
ATOM 672 C C . ILE A 1 89 ? 28.492 5.336 -17.232 1.00 91.00 89 ILE A C 1
ATOM 674 O O . ILE A 1 89 ? 29.006 4.493 -17.967 1.00 91.00 89 ILE A O 1
ATOM 678 N N . VAL A 1 90 ? 27.620 6.246 -17.683 1.00 92.12 90 VAL A N 1
ATOM 679 C CA . VAL A 1 90 ? 27.221 6.333 -19.097 1.00 92.12 90 VAL A CA 1
ATOM 680 C C . VAL A 1 90 ? 28.448 6.570 -19.980 1.00 92.12 90 VAL A C 1
ATOM 682 O O . VAL A 1 90 ? 28.597 5.912 -21.005 1.00 92.12 90 VAL A O 1
ATOM 685 N N . LYS A 1 91 ? 29.390 7.424 -19.553 1.00 90.44 91 LYS A N 1
ATOM 686 C CA . LYS A 1 91 ? 30.660 7.622 -20.271 1.00 90.44 91 LYS A CA 1
ATOM 687 C C . LYS A 1 91 ? 31.462 6.323 -20.396 1.00 90.44 91 LYS A C 1
ATOM 689 O O . LYS A 1 91 ? 31.930 6.003 -21.483 1.00 90.44 91 LYS A O 1
ATOM 694 N N . SER A 1 92 ? 31.574 5.535 -19.326 1.00 89.19 92 SER A N 1
ATOM 695 C CA . SER A 1 92 ? 32.235 4.222 -19.393 1.00 89.19 92 SER A CA 1
ATOM 696 C C . SER A 1 92 ? 31.530 3.238 -20.337 1.00 89.19 92 SER A C 1
ATOM 698 O O . SER A 1 92 ? 32.182 2.355 -20.890 1.00 89.19 92 SER A O 1
ATOM 700 N N . CYS A 1 93 ? 30.224 3.400 -20.572 1.00 88.56 93 CYS A N 1
ATOM 701 C CA . CYS A 1 93 ? 29.464 2.599 -21.539 1.00 88.56 93 CYS A CA 1
ATOM 702 C C . CYS A 1 93 ? 29.696 3.015 -23.009 1.00 88.56 93 CYS A C 1
ATOM 704 O O . CYS A 1 93 ? 29.342 2.255 -23.914 1.00 88.56 93 CYS A O 1
ATOM 706 N N . GLN A 1 94 ? 30.294 4.187 -23.265 1.00 88.69 94 GLN A N 1
ATOM 707 C CA . GLN A 1 94 ? 30.686 4.646 -24.610 1.00 88.69 94 GLN A CA 1
ATOM 708 C C . GLN A 1 94 ? 32.055 4.103 -25.046 1.00 88.69 94 GLN A C 1
ATOM 710 O O . GLN A 1 94 ? 32.318 3.994 -26.243 1.00 88.69 94 GLN A O 1
ATOM 715 N N . GLU A 1 95 ? 32.933 3.793 -24.087 1.00 83.25 95 GLU A N 1
ATOM 716 C CA . GLU A 1 95 ? 34.299 3.339 -24.358 1.00 83.25 95 GLU A CA 1
ATOM 717 C C . GLU A 1 95 ? 34.304 2.046 -25.201 1.00 83.25 95 GLU A C 1
ATOM 719 O O . GLU A 1 95 ? 33.399 1.211 -25.109 1.00 83.25 95 GLU A O 1
ATOM 724 N N . GLU A 1 96 ? 35.331 1.870 -26.037 1.00 74.00 96 GLU A N 1
ATOM 725 C CA . GLU A 1 96 ? 35.603 0.607 -26.725 1.00 74.00 96 GLU A CA 1
ATOM 726 C C . GLU A 1 96 ? 36.525 -0.255 -25.864 1.00 74.00 96 GLU A C 1
ATOM 728 O O . GLU A 1 96 ? 37.632 0.135 -25.502 1.00 74.00 96 GLU A O 1
ATOM 733 N N . TRP A 1 97 ? 36.060 -1.457 -25.538 1.00 72.06 97 TRP A N 1
ATOM 734 C CA . TRP A 1 97 ? 36.758 -2.375 -24.645 1.00 72.06 97 TRP A CA 1
ATOM 735 C C . TRP A 1 97 ? 37.197 -3.592 -25.447 1.00 72.06 97 TRP A C 1
ATOM 737 O O . TRP A 1 97 ? 36.396 -4.145 -26.218 1.00 72.06 97 TRP A O 1
ATOM 747 N N . SER A 1 98 ? 38.426 -4.055 -25.208 1.00 73.25 98 SER A N 1
ATOM 748 C CA . SER A 1 98 ? 38.862 -5.379 -25.654 1.00 73.25 98 SER A CA 1
ATOM 749 C C . SER A 1 98 ? 37.994 -6.467 -25.008 1.00 73.25 98 SER A C 1
ATOM 751 O O . SER A 1 98 ? 37.380 -6.250 -23.959 1.00 73.25 98 SER A O 1
ATOM 753 N N . TYR A 1 99 ? 37.929 -7.650 -25.624 1.00 69.06 99 TYR A N 1
ATOM 754 C CA . TYR A 1 99 ? 37.042 -8.732 -25.175 1.00 69.06 99 TYR A CA 1
ATOM 755 C C . TYR A 1 99 ? 37.280 -9.123 -23.702 1.00 69.06 99 TYR A C 1
ATOM 757 O O . TYR A 1 99 ? 36.336 -9.202 -22.916 1.00 69.06 99 TYR A O 1
ATOM 765 N N . ALA A 1 100 ? 38.548 -9.251 -23.294 1.00 67.38 100 ALA A N 1
ATOM 766 C CA . ALA A 1 100 ? 38.930 -9.535 -21.907 1.00 67.38 100 ALA A CA 1
ATOM 767 C C . ALA A 1 100 ? 38.501 -8.419 -20.935 1.00 67.38 100 ALA A C 1
ATOM 769 O O . ALA A 1 100 ? 38.054 -8.684 -19.819 1.00 67.38 100 ALA A O 1
ATOM 770 N N . TYR A 1 101 ? 38.583 -7.159 -21.368 1.00 65.38 101 TYR A N 1
ATOM 771 C CA . TYR A 1 101 ? 38.203 -6.013 -20.546 1.00 65.38 101 TYR A CA 1
ATOM 772 C C . TYR A 1 101 ? 36.673 -5.911 -20.391 1.00 65.38 101 TYR A C 1
ATOM 774 O O . TYR A 1 101 ? 36.201 -5.596 -19.297 1.00 65.38 101 TYR A O 1
ATOM 782 N N . ARG A 1 102 ? 35.887 -6.270 -21.425 1.00 68.44 102 ARG A N 1
ATOM 783 C CA . ARG A 1 102 ? 34.416 -6.394 -21.322 1.00 68.44 102 ARG A CA 1
ATOM 784 C C . ARG A 1 102 ? 34.002 -7.451 -20.310 1.00 68.44 102 ARG A C 1
ATOM 786 O O . ARG A 1 102 ? 33.112 -7.187 -19.508 1.00 68.44 102 ARG A O 1
ATOM 793 N N . PHE A 1 103 ? 34.660 -8.608 -20.308 1.00 70.25 103 PHE A N 1
ATOM 794 C CA . PHE A 1 103 ? 34.328 -9.692 -19.383 1.00 70.25 103 PHE A CA 1
ATOM 795 C C . PHE A 1 103 ? 34.532 -9.275 -17.917 1.00 70.25 103 PHE A C 1
ATOM 797 O O . PHE A 1 103 ? 33.640 -9.439 -17.087 1.00 70.25 103 PHE A O 1
ATOM 804 N N . CYS A 1 104 ? 35.666 -8.640 -17.603 1.00 71.69 104 CYS A N 1
ATOM 805 C CA . CYS A 1 104 ? 35.988 -8.251 -16.228 1.00 71.69 104 CYS A CA 1
ATOM 806 C C . CYS A 1 104 ? 35.231 -7.005 -15.741 1.00 71.69 104 CYS A C 1
ATOM 808 O O . CYS A 1 104 ? 34.858 -6.925 -14.569 1.00 71.69 104 CYS A O 1
ATOM 810 N N . LYS A 1 105 ? 35.013 -6.002 -16.604 1.00 73.88 105 LYS A N 1
ATOM 811 C CA . LYS A 1 105 ? 34.385 -4.737 -16.187 1.00 73.88 105 LYS A CA 1
ATOM 812 C C . LYS A 1 105 ? 32.904 -4.624 -16.516 1.00 73.88 105 LYS A C 1
ATOM 814 O O . LYS A 1 105 ? 32.225 -3.884 -15.807 1.00 73.88 105 LYS A O 1
ATOM 819 N N . GLY A 1 106 ? 32.379 -5.375 -17.482 1.00 75.94 106 GLY A N 1
ATOM 820 C CA . GLY A 1 106 ? 30.960 -5.345 -17.850 1.00 75.94 106 GLY A CA 1
ATOM 821 C C . GLY A 1 106 ? 30.049 -5.638 -16.658 1.00 75.94 106 GLY A C 1
ATOM 822 O O . GLY A 1 106 ? 29.156 -4.851 -16.353 1.00 75.94 106 GLY A O 1
ATOM 823 N N . GLY A 1 107 ? 30.355 -6.685 -15.881 1.00 81.50 107 GLY A N 1
ATOM 824 C CA . GLY A 1 107 ? 29.595 -7.014 -14.669 1.00 81.50 107 GLY A CA 1
ATOM 825 C C . GLY A 1 107 ? 29.670 -5.939 -13.576 1.00 81.50 107 GLY A C 1
ATOM 826 O O . GLY A 1 107 ? 28.698 -5.717 -12.852 1.00 81.50 107 GLY A O 1
ATOM 827 N N . ARG A 1 108 ? 30.804 -5.231 -13.461 1.00 85.44 108 ARG A N 1
ATOM 828 C CA . ARG A 1 108 ? 30.949 -4.106 -12.523 1.00 85.44 108 ARG A CA 1
ATOM 829 C C . ARG A 1 108 ? 30.125 -2.903 -12.982 1.00 85.44 108 ARG A C 1
ATOM 831 O O . ARG A 1 108 ? 29.417 -2.337 -12.158 1.00 85.44 108 ARG A O 1
ATOM 838 N N . ILE A 1 109 ? 30.183 -2.555 -14.268 1.00 86.88 109 ILE A N 1
ATOM 839 C CA . ILE A 1 109 ? 29.408 -1.456 -14.858 1.00 86.88 109 ILE A CA 1
ATOM 840 C C . ILE A 1 109 ? 27.909 -1.717 -14.697 1.00 86.88 109 ILE A C 1
ATOM 842 O O . ILE A 1 109 ? 27.215 -0.862 -14.160 1.00 86.88 109 ILE A O 1
ATOM 846 N N . ALA A 1 110 ? 27.427 -2.914 -15.042 1.00 85.88 110 ALA A N 1
ATOM 847 C CA . ALA A 1 110 ? 26.021 -3.287 -14.877 1.00 85.88 110 ALA A CA 1
ATOM 848 C C . ALA A 1 110 ? 25.554 -3.182 -13.412 1.00 85.88 110 ALA A C 1
ATOM 850 O O . ALA A 1 110 ? 24.451 -2.724 -13.122 1.00 85.88 110 ALA A O 1
ATOM 851 N N . ARG A 1 111 ? 26.405 -3.559 -12.445 1.00 87.81 111 ARG A N 1
ATOM 852 C CA . ARG A 1 111 ? 26.084 -3.419 -11.015 1.00 87.81 111 ARG A CA 1
ATOM 853 C C . ARG A 1 111 ? 25.972 -1.955 -10.588 1.00 87.81 111 ARG A C 1
ATOM 855 O O . ARG A 1 111 ? 25.067 -1.618 -9.830 1.00 87.81 111 ARG A O 1
ATOM 862 N N . GLU A 1 112 ? 26.878 -1.101 -11.053 1.00 90.38 112 GLU A N 1
ATOM 863 C CA . GLU A 1 112 ? 26.841 0.331 -10.747 1.00 90.38 112 GLU A CA 1
ATOM 864 C C . GLU A 1 112 ? 25.675 1.042 -11.458 1.00 90.38 112 GLU A C 1
ATOM 866 O O . GLU A 1 112 ? 25.021 1.880 -10.836 1.00 90.38 112 GLU A O 1
ATOM 871 N N . LEU A 1 113 ? 25.337 0.645 -12.694 1.00 89.75 113 LEU A N 1
ATOM 872 C CA . LEU A 1 113 ? 24.121 1.079 -13.398 1.00 89.75 113 LEU A CA 1
ATOM 873 C C . LEU A 1 113 ? 22.875 0.776 -12.569 1.00 89.75 113 LEU A C 1
ATOM 875 O O . LEU A 1 113 ? 22.101 1.684 -12.279 1.00 89.75 113 LEU A O 1
ATOM 879 N N . ARG A 1 114 ? 22.722 -0.468 -12.097 1.00 89.81 114 ARG A N 1
ATOM 880 C CA . ARG A 1 114 ? 21.583 -0.860 -11.251 1.00 89.81 114 ARG A CA 1
ATOM 881 C C . ARG A 1 114 ? 21.483 -0.038 -9.966 1.00 89.81 114 ARG A C 1
ATOM 883 O O . ARG A 1 114 ? 20.382 0.353 -9.586 1.00 89.81 114 ARG A O 1
ATOM 890 N N . LYS A 1 115 ? 22.610 0.259 -9.308 1.00 91.12 115 LYS A N 1
ATOM 891 C CA . LYS A 1 115 ? 22.627 1.124 -8.114 1.00 91.12 115 LYS A CA 1
ATOM 892 C C . LYS A 1 115 ? 22.159 2.540 -8.437 1.00 91.12 115 LYS A C 1
ATOM 894 O O . LYS A 1 115 ? 21.294 3.061 -7.748 1.00 91.12 115 LYS A O 1
ATOM 899 N N . VAL A 1 116 ? 22.688 3.151 -9.498 1.00 92.44 116 VAL A N 1
ATOM 900 C CA . VAL A 1 116 ? 22.262 4.497 -9.907 1.00 92.44 116 VAL A CA 1
ATOM 901 C C . VAL A 1 116 ? 20.793 4.518 -10.306 1.00 92.44 116 VAL A C 1
ATOM 903 O O . VAL A 1 116 ? 20.067 5.392 -9.853 1.00 92.44 116 VAL A O 1
ATOM 906 N N . LEU A 1 117 ? 20.325 3.541 -11.083 1.00 89.44 117 LEU A N 1
ATOM 907 C CA . LEU A 1 117 ? 18.912 3.417 -11.428 1.00 89.44 117 LEU A CA 1
ATOM 908 C C . LEU A 1 117 ? 18.032 3.346 -10.172 1.00 89.44 117 LEU A C 1
ATOM 910 O O . LEU A 1 117 ? 16.988 4.002 -10.128 1.00 89.44 117 LEU A O 1
ATOM 914 N N . LYS A 1 118 ? 18.448 2.589 -9.149 1.00 87.44 118 LYS A N 1
ATOM 915 C CA . LYS A 1 118 ? 17.751 2.487 -7.858 1.00 87.44 118 LYS A CA 1
ATOM 916 C C . LYS A 1 118 ? 17.692 3.835 -7.133 1.00 87.44 118 LYS A C 1
ATOM 918 O O . LYS A 1 118 ? 16.614 4.227 -6.692 1.00 87.44 118 LYS A O 1
ATOM 923 N N . ASP A 1 119 ? 18.802 4.564 -7.089 1.00 88.69 119 ASP A N 1
ATOM 924 C CA . ASP A 1 119 ? 18.863 5.884 -6.456 1.00 88.69 119 ASP A CA 1
ATOM 925 C C . ASP A 1 119 ? 18.000 6.908 -7.212 1.00 88.69 119 ASP A C 1
ATOM 927 O O . ASP A 1 119 ? 17.215 7.628 -6.602 1.00 88.69 119 ASP A O 1
ATOM 931 N N . LEU A 1 120 ? 18.042 6.928 -8.551 1.00 87.75 120 LEU A N 1
ATOM 932 C CA . LEU A 1 120 ? 17.175 7.796 -9.361 1.00 87.75 120 LEU A CA 1
ATOM 933 C C . LEU A 1 120 ? 15.689 7.500 -9.128 1.00 87.75 120 LEU A C 1
ATOM 935 O O . LEU A 1 120 ? 14.891 8.428 -9.016 1.00 87.75 120 LEU A O 1
ATOM 939 N N . LYS A 1 121 ? 15.312 6.221 -8.988 1.00 84.44 121 LYS A N 1
ATOM 940 C CA . LYS A 1 121 ? 13.940 5.837 -8.625 1.00 84.44 121 LYS A CA 1
ATOM 941 C C . LYS A 1 121 ? 13.542 6.430 -7.271 1.00 84.44 121 LYS A C 1
ATOM 943 O O . LYS A 1 121 ? 12.440 6.955 -7.163 1.00 84.44 121 LYS A O 1
ATOM 948 N N . PHE A 1 122 ? 14.420 6.382 -6.268 1.00 85.56 122 PHE A N 1
ATOM 949 C CA . PHE A 1 122 ? 14.162 6.996 -4.962 1.00 85.56 122 PHE A CA 1
ATOM 950 C C . PHE A 1 122 ? 13.873 8.503 -5.085 1.00 85.56 122 PHE A C 1
ATOM 952 O O . PHE A 1 122 ? 12.876 8.973 -4.543 1.00 85.56 122 PHE A O 1
ATOM 959 N N . TYR A 1 123 ? 14.669 9.246 -5.862 1.00 85.25 123 TYR A N 1
ATOM 960 C CA . TYR A 1 123 ? 14.442 10.684 -6.066 1.00 85.25 123 TYR A CA 1
ATOM 961 C C . TYR A 1 123 ? 13.134 10.995 -6.803 1.00 85.25 123 TYR A C 1
ATOM 963 O O . TYR A 1 123 ? 12.410 11.895 -6.388 1.00 85.25 123 TYR A O 1
ATOM 971 N N . ILE A 1 124 ? 12.807 10.248 -7.865 1.00 79.69 124 ILE A N 1
ATOM 972 C CA . ILE A 1 124 ? 11.532 10.390 -8.596 1.00 79.69 124 ILE A CA 1
ATOM 973 C C . ILE A 1 124 ? 10.357 10.255 -7.631 1.00 79.69 124 ILE A C 1
ATOM 975 O O . ILE A 1 124 ? 9.457 11.090 -7.601 1.00 79.69 124 ILE A O 1
ATOM 979 N N . LEU A 1 125 ? 10.393 9.205 -6.818 1.00 75.00 125 LEU A N 1
ATOM 980 C CA . LEU A 1 125 ? 9.352 8.882 -5.859 1.00 75.00 125 LEU A CA 1
ATOM 981 C C . LEU A 1 125 ? 9.209 9.959 -4.779 1.00 75.00 125 LEU A C 1
ATOM 983 O O . LEU A 1 125 ? 8.090 10.375 -4.481 1.00 75.00 125 LEU A O 1
ATOM 987 N N . HIS A 1 126 ? 10.331 10.459 -4.257 1.00 77.06 126 HIS A N 1
ATOM 988 C CA . HIS A 1 126 ? 10.340 11.569 -3.306 1.00 77.06 126 HIS A CA 1
ATOM 989 C C . HIS A 1 126 ? 9.693 12.828 -3.897 1.00 77.06 126 HIS A C 1
ATOM 991 O O . HIS A 1 126 ? 8.790 13.408 -3.299 1.00 77.06 126 HIS A O 1
ATOM 997 N N . LEU A 1 127 ? 10.088 13.211 -5.114 1.00 79.50 127 LEU A N 1
ATOM 998 C CA . LEU A 1 127 ? 9.559 14.397 -5.790 1.00 79.50 127 LEU A CA 1
ATOM 999 C C . LEU A 1 127 ? 8.068 14.265 -6.133 1.00 79.50 127 LEU A C 1
ATOM 1001 O O . LEU A 1 127 ? 7.327 15.237 -6.002 1.00 79.50 127 LEU A O 1
ATOM 1005 N N . ILE A 1 128 ? 7.600 13.075 -6.524 1.00 73.56 128 ILE A N 1
ATOM 1006 C CA . ILE A 1 128 ? 6.163 12.808 -6.699 1.00 73.56 128 ILE A CA 1
ATOM 1007 C C . ILE A 1 128 ? 5.419 12.998 -5.372 1.00 73.56 128 ILE A C 1
ATOM 1009 O O . ILE A 1 128 ? 4.362 13.630 -5.361 1.00 73.56 128 ILE A O 1
ATOM 1013 N N . GLY A 1 129 ? 5.975 12.516 -4.255 1.00 70.12 129 GLY A N 1
ATOM 1014 C CA . GLY A 1 129 ? 5.428 12.753 -2.917 1.00 70.12 129 GLY A CA 1
ATOM 1015 C C . GLY A 1 129 ? 5.283 14.247 -2.612 1.00 70.12 129 GLY A C 1
ATOM 1016 O O . GLY A 1 129 ? 4.196 14.698 -2.256 1.00 70.12 129 GLY A O 1
ATOM 1017 N N . MET A 1 130 ? 6.332 15.037 -2.870 1.00 72.00 130 MET A N 1
ATOM 1018 C CA . MET A 1 130 ? 6.314 16.498 -2.695 1.00 72.00 130 MET A CA 1
ATOM 1019 C C . MET A 1 130 ? 5.248 17.180 -3.560 1.00 72.00 130 MET A C 1
ATOM 1021 O O . MET A 1 130 ? 4.487 18.008 -3.065 1.00 72.00 130 MET A O 1
ATOM 1025 N N . ILE A 1 131 ? 5.152 16.819 -4.843 1.00 68.81 131 ILE A N 1
ATOM 1026 C CA . ILE A 1 131 ? 4.125 17.349 -5.753 1.00 68.81 131 ILE A CA 1
ATOM 1027 C C . ILE A 1 131 ? 2.725 16.966 -5.279 1.00 68.81 131 ILE A C 1
ATOM 1029 O O . ILE A 1 131 ? 1.798 17.761 -5.399 1.00 68.81 131 ILE A O 1
ATOM 1033 N N . THR A 1 132 ? 2.558 15.760 -4.739 1.00 63.47 132 THR A N 1
ATOM 1034 C CA . THR A 1 132 ? 1.275 15.315 -4.196 1.00 63.47 132 THR A CA 1
ATOM 1035 C C . THR A 1 132 ? 0.885 16.173 -2.999 1.00 63.47 132 THR A C 1
ATOM 1037 O O . THR A 1 132 ? -0.247 16.633 -2.966 1.00 63.47 132 THR A O 1
ATOM 1040 N N . ILE A 1 133 ? 1.815 16.477 -2.084 1.00 63.34 133 ILE A N 1
ATOM 1041 C CA . ILE A 1 133 ? 1.586 17.406 -0.962 1.00 63.34 133 ILE A CA 1
ATOM 1042 C C . ILE A 1 133 ? 1.199 18.793 -1.478 1.00 63.34 133 ILE A C 1
ATOM 1044 O O . ILE A 1 133 ? 0.182 19.337 -1.062 1.00 63.34 133 ILE A O 1
ATOM 1048 N N . ILE A 1 134 ? 1.972 19.336 -2.422 1.00 62.97 134 ILE A N 1
ATOM 1049 C CA . ILE A 1 134 ? 1.701 20.636 -3.051 1.00 62.97 134 ILE A CA 1
ATOM 1050 C C . ILE A 1 134 ? 0.290 20.676 -3.642 1.00 62.97 134 ILE A C 1
ATOM 1052 O O . ILE A 1 134 ? -0.469 21.609 -3.397 1.00 62.97 134 ILE A O 1
ATOM 1056 N N . ASN A 1 135 ? -0.058 19.675 -4.450 1.00 56.31 135 ASN A N 1
ATOM 1057 C CA . ASN A 1 135 ? -1.352 19.626 -5.120 1.00 56.31 135 ASN A CA 1
ATOM 1058 C C . ASN A 1 135 ? -2.479 19.382 -4.121 1.00 56.31 135 ASN A C 1
ATOM 1060 O O . ASN A 1 135 ? -3.583 19.879 -4.323 1.00 56.31 135 ASN A O 1
ATOM 1064 N N . HIS A 1 136 ? -2.212 18.630 -3.053 1.00 53.84 136 HIS A N 1
ATOM 1065 C CA . HIS A 1 136 ? -3.159 18.443 -1.969 1.00 53.84 136 HIS A CA 1
ATOM 1066 C C . HIS A 1 136 ? -3.442 19.776 -1.271 1.00 53.84 136 HIS A C 1
ATOM 1068 O O . HIS A 1 136 ? -4.599 20.091 -1.033 1.00 53.84 136 HIS A O 1
ATOM 1074 N N . ASP A 1 137 ? -2.432 20.604 -1.027 1.00 51.88 137 ASP A N 1
ATOM 1075 C CA . ASP A 1 137 ? -2.629 21.933 -0.443 1.00 51.88 137 ASP A CA 1
ATOM 1076 C C . ASP A 1 137 ? -3.372 22.894 -1.395 1.00 51.88 137 ASP A C 1
ATOM 1078 O O . ASP A 1 137 ? -4.267 23.627 -0.983 1.00 51.88 137 ASP A O 1
ATOM 1082 N N . GLN A 1 138 ? -3.078 22.839 -2.701 1.00 45.34 138 GLN A N 1
ATOM 1083 C CA . GLN A 1 138 ? -3.683 23.747 -3.687 1.00 45.34 138 GLN A CA 1
ATOM 1084 C C . GLN A 1 138 ? -5.090 23.353 -4.154 1.00 45.34 138 GLN A C 1
ATOM 1086 O O . GLN A 1 138 ? -5.887 24.229 -4.490 1.00 45.34 138 GLN A O 1
ATOM 1091 N N . ASN A 1 139 ? -5.396 22.056 -4.235 1.00 38.59 139 ASN A N 1
ATOM 1092 C CA . ASN A 1 139 ? -6.623 21.561 -4.867 1.00 38.59 139 ASN A CA 1
ATOM 1093 C C . ASN A 1 139 ? -7.615 20.946 -3.871 1.00 38.59 139 ASN A C 1
ATOM 1095 O O . ASN A 1 139 ? -8.773 20.705 -4.219 1.00 38.59 139 ASN A O 1
ATOM 1099 N N . THR A 1 140 ? -7.199 20.713 -2.625 1.00 36.38 140 THR A N 1
ATOM 1100 C CA . THR A 1 140 ? -8.097 20.183 -1.597 1.00 36.38 140 THR A CA 1
ATOM 1101 C C . THR A 1 140 ? -8.748 21.351 -0.874 1.00 36.38 140 THR A C 1
ATOM 1103 O O . THR A 1 140 ? -8.226 21.887 0.101 1.00 36.38 140 THR A O 1
ATOM 1106 N N . ARG A 1 141 ? -9.949 21.734 -1.324 1.00 33.59 141 ARG A N 1
ATOM 1107 C CA . ARG A 1 141 ? -10.909 22.385 -0.425 1.00 33.59 141 ARG A CA 1
ATOM 1108 C C . ARG A 1 141 ? -11.298 21.350 0.621 1.00 33.59 141 ARG A C 1
ATOM 1110 O O . ARG A 1 141 ? -12.261 20.610 0.438 1.00 33.59 141 ARG A O 1
ATOM 1117 N N . TYR A 1 142 ? -10.519 21.260 1.693 1.00 34.03 142 TYR A N 1
ATOM 1118 C CA . TYR A 1 142 ? -10.956 20.526 2.865 1.00 34.03 142 TYR A CA 1
ATOM 1119 C C . TYR A 1 142 ? -12.290 21.111 3.309 1.00 34.03 142 TYR A C 1
ATOM 1121 O O . TYR A 1 142 ? -12.462 22.331 3.367 1.00 34.03 142 TYR A O 1
ATOM 1129 N N . TYR A 1 143 ? -13.226 20.234 3.648 1.00 35.94 143 TYR A N 1
ATOM 1130 C CA . TYR A 1 143 ? -14.355 20.624 4.468 1.00 35.94 143 TYR A CA 1
ATOM 1131 C C . TYR A 1 143 ? -13.793 21.322 5.712 1.00 35.94 143 TYR A C 1
ATOM 1133 O O . TYR A 1 143 ? -13.067 20.708 6.508 1.00 35.94 143 TYR A O 1
ATOM 1141 N N . TYR A 1 144 ? -14.102 22.610 5.873 1.00 37.66 144 TYR A N 1
ATOM 1142 C CA . TYR A 1 144 ? -13.951 23.256 7.165 1.00 37.66 144 TYR A CA 1
ATOM 1143 C C . TYR A 1 144 ? -15.027 22.645 8.055 1.00 37.66 144 TYR A C 1
ATOM 1145 O O . TYR A 1 144 ? -16.171 23.076 8.044 1.00 37.66 144 TYR A O 1
ATOM 1153 N N . ILE A 1 145 ? -14.667 21.558 8.733 1.00 48.19 145 ILE A N 1
ATOM 1154 C CA . ILE A 1 145 ? -15.389 21.094 9.911 1.00 48.19 145 ILE A CA 1
ATOM 1155 C C . ILE A 1 145 ? -14.804 21.931 11.044 1.00 48.19 145 ILE A C 1
ATOM 1157 O O . ILE A 1 145 ? -13.613 21.728 11.334 1.00 48.19 145 ILE A O 1
ATOM 1161 N N . PRO A 1 146 ? -15.566 22.889 11.604 1.00 50.53 146 PRO A N 1
ATOM 1162 C CA . PRO A 1 146 ? -15.132 23.674 12.745 1.00 50.53 146 PRO A CA 1
ATOM 1163 C C . PRO A 1 146 ? -14.505 22.766 13.800 1.00 50.53 146 PRO A C 1
ATOM 1165 O O . PRO A 1 146 ? -15.019 21.691 14.106 1.00 50.53 146 PRO A O 1
ATOM 1168 N N . GLU A 1 147 ? -13.369 23.171 14.367 1.00 61.56 147 GLU A N 1
ATOM 1169 C CA . GLU A 1 147 ? -12.705 22.367 15.400 1.00 61.56 147 GLU A CA 1
ATOM 1170 C C . GLU A 1 147 ? -13.595 22.112 16.626 1.00 61.56 147 GLU A C 1
ATOM 1172 O O . GLU A 1 147 ? -13.344 21.170 17.378 1.00 61.56 147 GLU A O 1
ATOM 1177 N N . THR A 1 148 ? -14.625 22.938 16.824 1.00 68.50 148 THR A N 1
ATOM 1178 C CA . THR A 1 148 ? -15.670 22.765 17.839 1.00 68.50 148 THR A CA 1
ATOM 1179 C C . THR A 1 148 ? -16.494 21.503 17.632 1.00 68.50 148 THR A C 1
ATOM 1181 O O . THR A 1 148 ? -17.012 20.956 18.600 1.00 68.50 148 THR A O 1
ATOM 1184 N N . ASP A 1 149 ? -16.577 21.013 16.399 1.00 64.88 149 ASP A N 1
ATOM 1185 C CA . ASP A 1 149 ? -17.475 19.929 16.002 1.00 64.88 149 ASP A CA 1
ATOM 1186 C C . ASP A 1 149 ? -16.732 18.592 15.953 1.00 64.88 149 ASP A C 1
ATOM 1188 O O . ASP A 1 149 ? -17.341 17.524 15.916 1.00 64.88 149 ASP A O 1
ATOM 1192 N N . VAL A 1 150 ? -15.398 18.637 15.995 1.00 62.62 150 VAL A N 1
ATOM 1193 C CA . VAL A 1 150 ? -14.527 17.466 16.076 1.00 62.62 150 VAL A CA 1
ATOM 1194 C C . VAL A 1 150 ? -14.309 17.097 17.543 1.00 62.62 150 VAL A C 1
ATOM 1196 O O . VAL A 1 150 ? -14.107 17.955 18.406 1.00 62.62 150 VAL A O 1
ATOM 1199 N N . VAL A 1 151 ? -14.325 15.800 17.842 1.00 69.38 151 VAL A N 1
ATOM 1200 C CA . VAL A 1 151 ? -13.961 15.294 19.173 1.00 69.38 151 VAL A CA 1
ATOM 1201 C C . VAL A 1 151 ? -12.445 15.451 19.376 1.00 69.38 151 VAL A C 1
ATOM 1203 O O . VAL A 1 151 ? -11.660 14.688 18.795 1.00 69.38 151 VAL A O 1
ATOM 1206 N N . LYS A 1 152 ? -11.994 16.408 20.205 1.00 57.56 152 LYS A N 1
ATOM 1207 C CA . LYS A 1 152 ? -10.566 16.540 20.547 1.00 57.56 152 LYS A CA 1
ATOM 1208 C C . LYS A 1 152 ? -10.192 15.569 21.674 1.00 57.56 152 LYS A C 1
ATOM 1210 O O . LYS A 1 152 ? -11.043 15.177 22.470 1.00 57.56 152 LYS A O 1
ATOM 1215 N N . PRO A 1 153 ? -8.907 15.174 21.789 1.00 47.91 153 PRO A N 1
ATOM 1216 C CA . PRO A 1 153 ? -8.445 14.276 22.853 1.00 47.91 153 PRO A CA 1
ATOM 1217 C C . PRO A 1 153 ? -8.750 14.773 24.276 1.00 47.91 153 PRO A C 1
ATOM 1219 O O . PRO A 1 153 ? -8.852 13.966 25.192 1.00 47.91 153 PRO A O 1
ATOM 1222 N N . GLN A 1 154 ? -8.871 16.089 24.460 1.00 43.25 154 GLN A N 1
ATOM 1223 C CA . GLN A 1 154 ? -9.032 16.733 25.766 1.00 43.25 154 GLN A CA 1
ATOM 1224 C C . GLN A 1 154 ? -10.500 16.907 26.193 1.00 43.25 154 GLN A C 1
ATOM 1226 O O . GLN A 1 154 ? -10.746 17.152 27.366 1.00 43.25 154 GLN A O 1
ATOM 1231 N N . ASP A 1 155 ? -11.474 16.737 25.290 1.00 44.78 155 ASP A N 1
ATOM 1232 C CA . ASP A 1 155 ? -12.905 16.940 25.591 1.00 44.78 155 ASP A CA 1
ATOM 1233 C C . ASP A 1 155 ? -13.539 15.799 26.411 1.00 44.78 155 ASP A C 1
ATOM 1235 O O . ASP A 1 155 ? -14.726 15.834 26.735 1.00 44.78 155 ASP A O 1
ATOM 1239 N N . ALA A 1 156 ? -12.756 14.780 26.770 1.00 39.94 156 ALA A N 1
ATOM 1240 C CA . ALA A 1 156 ? -13.148 13.660 27.619 1.00 39.94 156 ALA A CA 1
ATOM 1241 C C . ALA A 1 156 ? -13.245 14.064 29.107 1.00 39.94 156 ALA A C 1
ATOM 1243 O O . ALA A 1 156 ? -12.591 13.480 29.969 1.00 39.94 156 ALA A O 1
ATOM 1244 N N . THR A 1 157 ? -14.059 15.072 29.427 1.00 29.84 157 THR A N 1
ATOM 1245 C CA . THR A 1 157 ? -14.459 15.398 30.804 1.00 29.84 157 THR A CA 1
ATOM 1246 C C . THR A 1 157 ? -15.914 15.860 30.852 1.00 29.84 157 THR A C 1
ATOM 1248 O O . THR A 1 157 ? -16.198 17.049 30.764 1.00 29.84 157 THR A O 1
ATOM 1251 N N . ALA A 1 158 ? -16.821 14.890 30.976 1.00 32.19 158 ALA A N 1
ATOM 1252 C CA . ALA A 1 158 ? -18.038 14.864 31.801 1.00 32.19 158 ALA A CA 1
ATOM 1253 C C . ALA A 1 158 ? -18.978 13.821 31.175 1.00 32.19 158 ALA A C 1
ATOM 1255 O O . ALA A 1 158 ? -19.470 14.015 30.071 1.00 32.19 158 ALA A O 1
ATOM 1256 N N . SER A 1 159 ? -19.205 12.713 31.885 1.00 29.81 159 SER A N 1
ATOM 1257 C CA . SER A 1 159 ? -19.923 11.492 31.466 1.00 29.81 159 SER A CA 1
ATOM 1258 C C . SER A 1 159 ? -19.134 10.532 30.547 1.00 29.81 159 SER A C 1
ATOM 1260 O O . SER A 1 159 ? -19.096 10.679 29.337 1.00 29.81 159 SER A O 1
ATOM 1262 N N . ASN A 1 160 ? -18.476 9.538 31.160 1.00 30.05 160 ASN A N 1
ATOM 1263 C CA . ASN A 1 160 ? -18.061 8.221 30.626 1.00 30.05 160 ASN A CA 1
ATOM 1264 C C . ASN A 1 160 ? -17.423 8.048 29.222 1.00 30.05 160 ASN A C 1
ATOM 1266 O O . ASN A 1 160 ? -17.168 6.910 28.835 1.00 30.05 160 ASN A O 1
ATOM 1270 N N . ALA A 1 161 ? -17.064 9.095 28.483 1.00 31.36 161 ALA A N 1
ATOM 1271 C CA . ALA A 1 161 ? -16.244 8.979 27.278 1.00 31.36 161 ALA A CA 1
ATOM 1272 C C . ALA A 1 161 ? -14.759 9.065 27.666 1.00 31.36 161 ALA A C 1
ATOM 1274 O O . ALA A 1 161 ? -14.290 10.106 28.119 1.00 31.36 161 ALA A O 1
ATOM 1275 N N . GLY A 1 162 ? -14.051 7.936 27.571 1.00 31.81 162 GLY A N 1
ATOM 1276 C CA . GLY A 1 162 ? -12.697 7.742 28.089 1.00 31.81 162 GLY A CA 1
ATOM 1277 C C . GLY A 1 162 ? -11.630 8.670 27.500 1.00 31.81 162 GLY A C 1
ATOM 1278 O O . GLY A 1 162 ? -11.766 9.196 26.394 1.00 31.81 162 GLY A O 1
ATOM 1279 N N . LYS A 1 163 ? -10.532 8.811 28.261 1.00 29.30 163 LYS A N 1
ATOM 1280 C CA . LYS A 1 163 ? -9.228 9.330 27.808 1.00 29.30 163 LYS A CA 1
ATOM 1281 C C . LYS A 1 163 ? -8.922 8.851 26.378 1.00 29.30 163 LYS A C 1
ATOM 1283 O O . LYS A 1 163 ? -9.362 7.758 26.021 1.00 29.30 163 LYS A O 1
ATOM 1288 N N . PRO A 1 164 ? -8.157 9.608 25.563 1.00 40.25 164 PRO A N 1
ATOM 1289 C CA . PRO A 1 164 ? -7.702 9.114 24.268 1.00 40.25 164 PRO A CA 1
ATOM 1290 C C . PRO A 1 164 ? -7.044 7.748 24.477 1.00 40.25 164 PRO A C 1
ATOM 1292 O O . PRO A 1 164 ? -5.987 7.660 25.095 1.00 40.25 164 PRO A O 1
ATOM 1295 N N . VAL A 1 165 ? -7.745 6.703 24.031 1.00 49.72 165 VAL A N 1
ATOM 1296 C CA . VAL A 1 165 ? -7.353 5.303 24.187 1.00 49.72 165 VAL A CA 1
ATOM 1297 C C . VAL A 1 165 ? -5.977 5.176 23.556 1.00 49.72 165 VAL A C 1
ATOM 1299 O O . VAL A 1 165 ? -5.830 5.373 22.346 1.00 49.72 165 VAL A O 1
ATOM 1302 N N . ALA A 1 166 ? -4.958 4.937 24.380 1.00 60.69 166 ALA A N 1
ATOM 1303 C CA . ALA A 1 166 ? -3.628 4.653 23.871 1.00 60.69 166 ALA A CA 1
ATOM 1304 C C . ALA A 1 166 ? -3.743 3.407 22.983 1.00 60.69 166 ALA A C 1
ATOM 1306 O O . ALA A 1 166 ? -4.482 2.488 23.324 1.00 60.69 166 ALA A O 1
ATOM 1307 N N . LEU A 1 167 ? -3.026 3.336 21.855 1.00 69.50 167 LEU A N 1
ATOM 1308 C CA . LEU A 1 167 ? -3.082 2.156 20.967 1.00 69.50 167 LEU A CA 1
ATOM 1309 C C . LEU A 1 167 ? -2.834 0.836 21.726 1.00 69.50 167 LEU A C 1
ATOM 1311 O O . LEU A 1 167 ? -3.346 -0.207 21.332 1.00 69.50 167 LEU A O 1
ATOM 1315 N N . GLU A 1 168 ? -2.126 0.908 22.853 1.00 64.25 168 GLU A N 1
ATOM 1316 C CA . GLU A 1 168 ? -1.874 -0.187 23.797 1.00 64.25 168 GLU A CA 1
ATOM 1317 C C . GLU A 1 168 ? -3.153 -0.815 24.388 1.00 64.25 168 GLU A C 1
ATOM 1319 O O . GLU A 1 168 ? -3.150 -1.994 24.724 1.00 64.25 168 GLU A O 1
ATOM 1324 N N . GLU A 1 169 ? -4.263 -0.080 24.458 1.00 66.25 169 GLU A N 1
ATOM 1325 C CA . GLU A 1 169 ? -5.546 -0.535 25.017 1.00 66.25 169 GLU A CA 1
ATOM 1326 C C . GLU A 1 169 ? -6.493 -1.142 23.960 1.00 66.25 169 GLU A C 1
ATOM 1328 O O . GLU A 1 169 ? -7.542 -1.686 24.295 1.00 66.25 169 GLU A O 1
ATOM 1333 N N . THR A 1 170 ? -6.139 -1.083 22.671 1.00 73.81 170 THR A N 1
ATOM 1334 C CA . THR A 1 170 ? -7.019 -1.496 21.553 1.00 73.81 170 THR A CA 1
ATOM 1335 C C . THR A 1 170 ? -6.926 -2.986 21.192 1.00 73.81 170 THR A C 1
ATOM 1337 O O . THR A 1 170 ? -7.566 -3.438 20.245 1.00 73.81 170 THR A O 1
ATOM 1340 N N . GLY A 1 171 ? -6.106 -3.765 21.908 1.00 82.56 171 GLY A N 1
ATOM 1341 C CA . GLY A 1 171 ? -5.827 -5.172 21.582 1.00 82.56 171 GLY A CA 1
ATOM 1342 C C . GLY A 1 171 ? -4.983 -5.371 20.313 1.00 82.56 171 GLY A C 1
ATOM 1343 O O . GLY A 1 171 ? -4.748 -6.507 19.900 1.00 82.56 171 GLY A O 1
ATOM 1344 N N . LEU A 1 172 ? -4.514 -4.283 19.694 1.00 90.12 172 LEU A N 1
ATOM 1345 C CA . LEU A 1 172 ? -3.603 -4.313 18.554 1.00 90.12 172 LEU A CA 1
ATOM 1346 C C . LEU A 1 172 ? -2.237 -4.881 18.951 1.00 90.12 172 LEU A C 1
ATOM 1348 O O . LEU A 1 172 ? -1.693 -4.565 20.011 1.00 90.12 172 LEU A O 1
ATOM 1352 N N . LYS A 1 173 ? -1.632 -5.673 18.058 1.00 92.31 173 LYS A N 1
ATOM 1353 C CA . LYS A 1 173 ? -0.287 -6.206 18.290 1.00 92.31 173 LYS A CA 1
ATOM 1354 C C . LYS A 1 173 ? 0.748 -5.081 18.183 1.00 92.31 173 LYS A C 1
ATOM 1356 O O . LYS A 1 173 ? 0.855 -4.417 17.152 1.00 92.31 173 LYS A O 1
ATOM 1361 N N . LYS A 1 174 ? 1.539 -4.890 19.239 1.00 93.12 174 LYS A N 1
ATOM 1362 C CA . LYS A 1 174 ? 2.714 -4.011 19.223 1.00 93.12 174 LYS A CA 1
ATOM 1363 C C . LYS A 1 174 ? 3.899 -4.789 18.652 1.00 93.12 174 LYS A C 1
ATOM 1365 O O . LYS A 1 174 ? 4.369 -5.734 19.277 1.00 93.12 174 LYS A O 1
ATOM 1370 N N . PHE A 1 175 ? 4.348 -4.405 17.465 1.00 93.31 175 PHE A N 1
ATOM 1371 C CA . PHE A 1 175 ? 5.515 -4.980 16.803 1.00 93.31 175 PHE A CA 1
ATOM 1372 C C . PHE A 1 175 ? 6.785 -4.224 17.186 1.00 93.31 175 PHE A C 1
ATOM 1374 O O . PHE A 1 175 ? 6.774 -3.005 17.399 1.00 93.31 175 PHE A O 1
ATOM 1381 N N . THR A 1 176 ? 7.899 -4.943 17.227 1.00 94.19 176 THR A N 1
ATOM 1382 C CA . THR A 1 176 ? 9.232 -4.341 17.283 1.00 94.19 176 THR A CA 1
ATOM 1383 C C . THR A 1 176 ? 9.668 -3.883 15.892 1.00 94.19 176 THR A C 1
ATOM 1385 O O . THR A 1 176 ? 9.235 -4.430 14.877 1.00 94.19 176 THR A O 1
ATOM 1388 N N . LEU A 1 177 ? 10.546 -2.882 15.831 1.00 93.44 177 LEU A N 1
ATOM 1389 C CA . LEU A 1 177 ? 11.133 -2.424 14.578 1.00 93.44 177 LEU A CA 1
ATOM 1390 C C . LEU A 1 177 ? 11.892 -3.562 13.893 1.00 93.44 177 LEU A C 1
ATOM 1392 O O . LEU A 1 177 ? 11.693 -3.778 12.706 1.00 93.44 177 LEU A O 1
ATOM 1396 N N . SER A 1 178 ? 12.666 -4.337 14.657 1.00 94.69 178 SER A N 1
ATOM 1397 C CA . SER A 1 178 ? 13.441 -5.466 14.132 1.00 94.69 178 SER A CA 1
ATOM 1398 C C . SER A 1 178 ? 12.560 -6.531 13.467 1.00 94.69 178 SER A C 1
ATOM 1400 O O . SER A 1 178 ? 12.895 -7.019 12.390 1.00 94.69 178 SER A O 1
ATOM 1402 N N . GLU A 1 179 ? 11.390 -6.851 14.035 1.00 95.38 179 GLU A N 1
ATOM 1403 C CA . GLU A 1 179 ? 10.430 -7.754 13.381 1.00 95.38 179 GLU A CA 1
ATOM 1404 C C . GLU A 1 179 ? 9.955 -7.201 12.033 1.00 95.38 179 GLU A C 1
ATOM 1406 O O . GLU A 1 179 ? 9.856 -7.948 11.059 1.00 95.38 179 GLU A O 1
ATOM 1411 N N . LEU A 1 180 ? 9.664 -5.899 11.962 1.00 95.50 180 LEU A N 1
ATOM 1412 C CA . LEU A 1 180 ? 9.201 -5.256 10.732 1.00 95.50 180 LEU A CA 1
ATOM 1413 C C . LEU A 1 180 ? 10.320 -5.098 9.704 1.00 95.50 180 LEU A C 1
ATOM 1415 O O . LEU A 1 180 ? 10.062 -5.248 8.511 1.00 95.50 180 LEU A O 1
ATOM 1419 N N . GLU A 1 181 ? 11.551 -4.855 10.143 1.00 95.00 181 GLU A N 1
ATOM 1420 C CA . GLU A 1 181 ? 12.742 -4.865 9.298 1.00 95.00 181 GLU A CA 1
ATOM 1421 C C . GLU A 1 181 ? 12.913 -6.239 8.658 1.00 95.00 181 GLU A C 1
ATOM 1423 O O . GLU A 1 181 ? 12.944 -6.333 7.435 1.00 95.00 181 GLU A O 1
ATOM 1428 N N . VAL A 1 182 ? 12.910 -7.319 9.442 1.00 95.81 182 VAL A N 1
ATOM 1429 C CA . VAL A 1 182 ? 13.005 -8.683 8.901 1.00 95.81 182 VAL A CA 1
ATOM 1430 C C . VAL A 1 182 ? 11.845 -8.977 7.946 1.00 95.81 182 VAL A C 1
ATOM 1432 O O . VAL A 1 182 ? 12.067 -9.451 6.832 1.00 95.81 182 VAL A O 1
ATOM 1435 N N . ALA A 1 183 ? 10.612 -8.638 8.332 1.00 96.19 183 ALA A N 1
ATOM 1436 C CA . ALA A 1 183 ? 9.425 -8.915 7.526 1.00 96.19 183 ALA A CA 1
ATOM 1437 C C . ALA A 1 183 ? 9.424 -8.193 6.171 1.00 96.19 183 ALA A C 1
ATOM 1439 O O . ALA A 1 183 ? 8.853 -8.698 5.201 1.00 96.19 183 ALA A O 1
ATOM 1440 N N . THR A 1 184 ? 10.030 -7.008 6.107 1.00 95.12 184 THR A N 1
ATOM 1441 C CA . THR A 1 184 ? 10.068 -6.146 4.916 1.00 95.12 184 THR A CA 1
ATOM 1442 C C . THR A 1 184 ? 11.419 -6.163 4.206 1.00 95.12 184 THR A C 1
ATOM 1444 O O . THR A 1 184 ? 11.641 -5.332 3.326 1.00 95.12 184 THR A O 1
ATOM 1447 N N . ASP A 1 185 ? 12.310 -7.096 4.563 1.00 94.50 185 ASP A N 1
ATOM 1448 C CA . ASP A 1 185 ? 13.675 -7.166 4.033 1.00 94.50 185 ASP A CA 1
ATOM 1449 C C . ASP A 1 185 ? 14.415 -5.817 4.178 1.00 94.50 185 ASP A C 1
ATOM 1451 O O . ASP A 1 185 ? 14.873 -5.201 3.222 1.00 94.50 185 ASP A O 1
ATOM 1455 N N . ASN A 1 186 ? 14.463 -5.309 5.410 1.00 92.88 186 ASN A N 1
ATOM 1456 C CA . ASN A 1 186 ? 14.981 -3.992 5.785 1.00 92.88 186 ASN A CA 1
ATOM 1457 C C . ASN A 1 186 ? 14.330 -2.843 5.002 1.00 92.88 186 ASN A C 1
ATOM 1459 O O . ASN A 1 186 ? 15.016 -1.939 4.518 1.00 92.88 186 ASN A O 1
ATOM 1463 N N . PHE A 1 187 ? 13.000 -2.882 4.865 1.00 89.88 187 PHE A N 1
ATOM 1464 C CA . PHE A 1 187 ? 12.227 -1.921 4.076 1.00 89.88 187 PHE A CA 1
ATOM 1465 C C . PHE A 1 187 ? 12.759 -1.799 2.641 1.00 89.88 187 PHE A C 1
ATOM 1467 O O . PHE A 1 187 ? 12.939 -0.696 2.113 1.00 89.88 187 PHE A O 1
ATOM 1474 N N . SER A 1 188 ? 13.064 -2.936 2.004 1.00 85.88 188 SER A N 1
ATOM 1475 C CA . SER A 1 188 ? 13.646 -2.916 0.669 1.00 85.88 188 SER A CA 1
ATOM 1476 C C . SER A 1 188 ? 12.671 -2.346 -0.357 1.00 85.88 188 SER A C 1
ATOM 1478 O O . SER A 1 188 ? 11.452 -2.522 -0.312 1.00 85.88 188 SER A O 1
ATOM 1480 N N . LEU A 1 189 ? 13.238 -1.677 -1.358 1.00 79.12 189 LEU A N 1
ATOM 1481 C CA . LEU A 1 189 ? 12.495 -1.145 -2.502 1.00 79.12 189 LEU A CA 1
ATOM 1482 C C . LEU A 1 189 ? 11.738 -2.225 -3.293 1.00 79.12 189 LEU A C 1
ATOM 1484 O O . LEU A 1 189 ? 10.792 -1.891 -4.000 1.00 79.12 189 LEU A O 1
ATOM 1488 N N . GLU A 1 190 ? 12.144 -3.492 -3.194 1.00 86.94 190 GLU A N 1
ATOM 1489 C CA . GLU A 1 190 ? 11.446 -4.628 -3.813 1.00 86.94 190 GLU A CA 1
ATOM 1490 C C . GLU A 1 190 ? 10.147 -4.966 -3.079 1.00 86.94 190 GLU A C 1
ATOM 1492 O O . GLU A 1 190 ? 9.173 -5.394 -3.695 1.00 86.94 190 GLU A O 1
ATOM 1497 N N . LYS A 1 191 ? 10.107 -4.723 -1.765 1.00 90.69 191 LYS A N 1
ATOM 1498 C CA . LYS A 1 191 ? 8.900 -4.854 -0.953 1.00 90.69 191 LYS A CA 1
ATOM 1499 C C . LYS A 1 191 ? 8.004 -3.624 -1.022 1.00 90.69 191 LYS A C 1
ATOM 1501 O O . LYS A 1 191 ? 6.875 -3.690 -0.554 1.00 90.69 191 LYS A O 1
ATOM 1506 N N . GLN A 1 192 ? 8.441 -2.511 -1.599 1.00 88.50 192 GLN A N 1
ATOM 1507 C CA . GLN A 1 192 ? 7.626 -1.303 -1.675 1.00 88.50 192 GLN A CA 1
ATOM 1508 C C . GLN A 1 192 ? 6.416 -1.494 -2.606 1.00 88.50 192 GLN A C 1
ATOM 1510 O O . GLN A 1 192 ? 6.570 -1.747 -3.800 1.00 88.50 192 GLN A O 1
ATOM 1515 N N . ILE A 1 193 ? 5.207 -1.319 -2.070 1.00 88.19 193 ILE A N 1
ATOM 1516 C CA . ILE A 1 193 ? 3.940 -1.493 -2.800 1.00 88.19 193 ILE A CA 1
ATOM 1517 C C . ILE A 1 193 ? 3.163 -0.195 -3.011 1.00 88.19 193 ILE A C 1
ATOM 1519 O O . ILE A 1 193 ? 2.278 -0.162 -3.861 1.00 88.19 193 ILE A O 1
ATOM 1523 N N . GLY A 1 194 ? 3.490 0.871 -2.281 1.00 81.81 194 GLY A N 1
ATOM 1524 C CA . GLY A 1 194 ? 2.837 2.166 -2.440 1.00 81.81 194 GLY A CA 1
ATOM 1525 C C . GLY A 1 194 ? 3.627 3.295 -1.794 1.00 81.81 194 GLY A C 1
ATOM 1526 O O . GLY A 1 194 ? 4.399 3.068 -0.863 1.00 81.81 194 GLY A O 1
ATOM 1527 N N . ILE A 1 195 ? 3.437 4.510 -2.301 1.00 76.12 195 ILE A N 1
ATOM 1528 C CA . ILE A 1 195 ? 3.962 5.742 -1.708 1.00 76.12 195 ILE A CA 1
ATOM 1529 C C . ILE A 1 195 ? 2.822 6.741 -1.641 1.00 76.12 195 ILE A C 1
ATOM 1531 O O . ILE A 1 195 ? 2.211 7.050 -2.661 1.00 76.12 195 ILE A O 1
ATOM 1535 N N . GLY A 1 196 ? 2.558 7.228 -0.436 1.00 68.06 196 GLY A N 1
ATOM 1536 C CA . GLY A 1 196 ? 1.725 8.394 -0.202 1.00 68.06 196 GLY A CA 1
ATOM 1537 C C . GLY A 1 196 ? 2.577 9.639 0.028 1.00 68.06 196 GLY A C 1
ATOM 1538 O O . GLY A 1 196 ? 3.803 9.581 0.090 1.00 68.06 196 GLY A O 1
ATOM 1539 N N . ALA A 1 197 ? 1.903 10.769 0.222 1.00 66.75 197 ALA A N 1
ATOM 1540 C CA . ALA A 1 197 ? 2.527 12.050 0.544 1.00 66.75 197 ALA A CA 1
ATOM 1541 C C . ALA A 1 197 ? 3.492 11.971 1.747 1.00 66.75 197 ALA A C 1
ATOM 1543 O O . ALA A 1 197 ? 4.601 12.491 1.688 1.00 66.75 197 ALA A O 1
ATOM 1544 N N . PHE A 1 198 ? 3.088 11.271 2.812 1.00 70.38 198 PHE A N 1
ATOM 1545 C CA . PHE A 1 198 ? 3.806 11.243 4.096 1.00 70.38 198 PHE A CA 1
ATOM 1546 C C . PHE A 1 198 ? 4.201 9.836 4.552 1.00 70.38 198 PHE A C 1
ATOM 1548 O O . PHE A 1 198 ? 4.684 9.643 5.667 1.00 70.38 198 PHE A O 1
ATOM 1555 N N . SER A 1 199 ? 3.976 8.818 3.722 1.00 79.62 199 SER A N 1
ATOM 1556 C CA . SER A 1 199 ? 4.235 7.432 4.106 1.00 79.62 199 SER A CA 1
ATOM 1557 C C . SER A 1 199 ? 4.645 6.572 2.925 1.00 79.62 199 SER A C 1
ATOM 1559 O O . SER A 1 199 ? 4.273 6.823 1.780 1.00 79.62 199 SER A O 1
ATOM 1561 N N . ILE A 1 200 ? 5.407 5.529 3.227 1.00 83.62 200 ILE A N 1
ATOM 1562 C CA . ILE A 1 200 ? 5.761 4.482 2.279 1.00 83.62 200 ILE A CA 1
ATOM 1563 C C . ILE A 1 200 ? 5.149 3.181 2.786 1.00 83.62 200 ILE A C 1
ATOM 1565 O O . ILE A 1 200 ? 5.241 2.860 3.971 1.00 83.62 200 ILE A O 1
ATOM 1569 N N . VAL A 1 201 ? 4.512 2.439 1.886 1.00 90.88 201 VAL A N 1
ATOM 1570 C CA . VAL A 1 201 ? 3.871 1.163 2.188 1.00 90.88 201 VAL A CA 1
ATOM 1571 C C . VAL A 1 201 ? 4.716 0.033 1.620 1.00 90.88 201 VAL A C 1
ATOM 1573 O O . VAL A 1 201 ? 4.993 -0.007 0.418 1.00 90.88 201 VAL A O 1
ATOM 1576 N N . TYR A 1 202 ? 5.088 -0.905 2.482 1.00 94.38 202 TYR A N 1
ATOM 1577 C CA . TYR A 1 202 ? 5.855 -2.097 2.141 1.00 94.38 202 TYR A CA 1
ATOM 1578 C C . TYR A 1 202 ? 5.003 -3.349 2.326 1.00 94.38 202 TYR A C 1
ATOM 1580 O O . TYR A 1 202 ? 4.192 -3.437 3.241 1.00 94.38 202 TYR A O 1
ATOM 1588 N N . LYS A 1 203 ? 5.203 -4.348 1.478 1.00 95.81 203 LYS A N 1
ATOM 1589 C CA . LYS A 1 203 ? 4.709 -5.701 1.680 1.00 95.81 203 LYS A CA 1
ATOM 1590 C C . LYS A 1 203 ? 5.617 -6.404 2.684 1.00 95.81 203 LYS A C 1
ATOM 1592 O O . LYS A 1 203 ? 6.822 -6.489 2.465 1.00 95.81 203 LYS A O 1
ATOM 1597 N N . GLY A 1 204 ? 5.046 -6.919 3.762 1.00 96.50 204 GLY A N 1
ATOM 1598 C CA . GLY A 1 204 ? 5.766 -7.668 4.785 1.00 96.50 204 GLY A CA 1
ATOM 1599 C C . GLY A 1 204 ? 5.291 -9.113 4.881 1.00 96.50 204 GLY A C 1
ATOM 1600 O O . GLY A 1 204 ? 4.125 -9.404 4.617 1.00 96.50 204 GLY A O 1
ATOM 1601 N N . GLN A 1 205 ? 6.184 -10.008 5.297 1.00 95.94 205 GLN A N 1
ATOM 1602 C CA . GLN A 1 205 ? 5.843 -11.365 5.721 1.00 95.94 205 GLN A CA 1
ATOM 1603 C C . GLN A 1 205 ? 6.267 -11.544 7.180 1.00 95.94 205 GLN A C 1
ATOM 1605 O O . GLN A 1 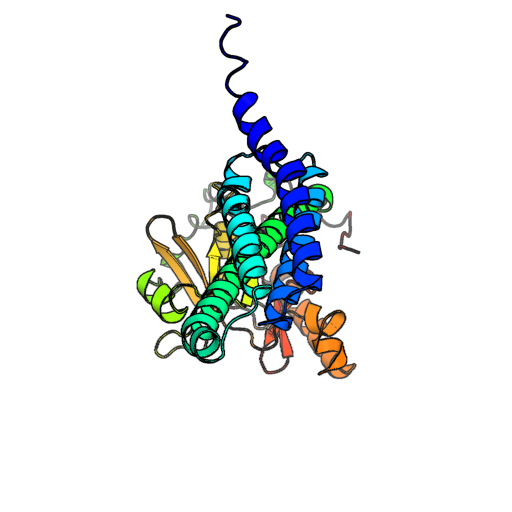205 ? 7.454 -11.620 7.479 1.00 95.94 205 GLN A O 1
ATOM 1610 N N . LEU A 1 206 ? 5.295 -11.587 8.088 1.00 91.00 206 LEU A N 1
ATOM 1611 C CA . LEU A 1 206 ? 5.529 -11.854 9.508 1.00 91.00 206 LEU A CA 1
ATOM 1612 C C . LEU A 1 206 ? 5.363 -13.357 9.772 1.00 91.00 206 LEU A C 1
ATOM 1614 O O . LEU A 1 206 ? 4.540 -14.009 9.125 1.00 91.00 206 LEU A O 1
ATOM 1618 N N . ASN A 1 207 ? 6.143 -13.916 10.699 1.00 84.19 207 ASN A N 1
ATOM 1619 C CA . ASN A 1 207 ? 6.053 -15.338 11.048 1.00 84.19 207 ASN A CA 1
ATOM 1620 C C . ASN A 1 207 ? 4.624 -15.691 11.484 1.00 84.19 207 ASN A C 1
ATOM 1622 O O . ASN A 1 207 ? 4.026 -14.965 12.278 1.00 84.19 207 ASN A O 1
ATOM 1626 N N . GLU A 1 208 ? 4.091 -16.790 10.941 1.00 80.81 208 GLU A N 1
ATOM 1627 C CA . GLU A 1 208 ? 2.751 -17.332 11.241 1.00 80.81 208 GLU A CA 1
ATOM 1628 C C . GLU A 1 208 ? 1.562 -16.422 10.885 1.00 80.81 208 GLU A C 1
ATOM 1630 O O . GLU A 1 208 ? 0.409 -16.780 11.120 1.00 80.81 208 GLU A O 1
ATOM 1635 N N . MET A 1 209 ? 1.813 -15.263 10.276 1.00 85.62 209 MET A N 1
ATOM 1636 C CA . MET A 1 209 ? 0.771 -14.364 9.800 1.00 85.62 209 MET A CA 1
ATOM 1637 C C . MET A 1 209 ? 0.663 -14.406 8.273 1.00 85.62 209 MET A C 1
ATOM 1639 O O . MET A 1 209 ? 1.661 -14.623 7.582 1.00 85.62 209 MET A O 1
ATOM 1643 N N . PRO A 1 210 ? -0.529 -14.140 7.713 1.00 88.94 210 PRO A N 1
ATOM 1644 C CA . PRO A 1 210 ? -0.647 -13.776 6.308 1.00 88.94 210 PRO A CA 1
ATOM 1645 C C . PRO A 1 210 ? 0.232 -12.565 5.975 1.00 88.94 210 PRO A C 1
ATOM 1647 O O . PRO A 1 210 ? 0.661 -11.820 6.860 1.00 88.94 210 PRO A O 1
ATOM 1650 N N . GLU A 1 211 ? 0.460 -12.348 4.683 1.00 95.31 211 GLU A N 1
ATOM 1651 C CA . GLU A 1 211 ? 1.143 -11.151 4.196 1.00 95.31 211 GLU A CA 1
ATOM 1652 C C . GLU A 1 211 ? 0.488 -9.877 4.761 1.00 95.31 211 GLU A C 1
ATOM 1654 O O . GLU A 1 211 ? -0.736 -9.785 4.908 1.00 95.31 211 GLU A O 1
ATOM 1659 N N . VAL A 1 212 ? 1.314 -8.878 5.071 1.00 96.56 212 VAL A N 1
ATOM 1660 C CA . VAL A 1 212 ? 0.881 -7.604 5.660 1.00 96.56 212 VAL A CA 1
ATOM 1661 C C . VAL A 1 212 ? 1.304 -6.412 4.813 1.00 96.56 212 VAL A C 1
ATOM 1663 O O . VAL A 1 212 ? 2.273 -6.476 4.054 1.00 96.56 212 VAL A O 1
ATOM 1666 N N . ALA A 1 213 ? 0.590 -5.302 4.965 1.00 96.50 213 ALA A N 1
ATOM 1667 C CA . ALA A 1 213 ? 0.991 -4.000 4.453 1.00 96.50 213 ALA A CA 1
ATOM 1668 C C . ALA A 1 213 ? 1.540 -3.144 5.604 1.00 96.50 213 ALA A C 1
ATOM 1670 O O . ALA A 1 213 ? 0.837 -2.830 6.560 1.00 96.50 213 ALA A O 1
ATOM 1671 N N . VAL A 1 214 ? 2.811 -2.769 5.515 1.00 95.50 214 VAL A N 1
ATOM 1672 C CA . VAL A 1 214 ? 3.559 -2.013 6.520 1.00 95.50 214 VAL A CA 1
ATOM 1673 C C . VAL A 1 214 ? 3.664 -0.563 6.052 1.00 95.50 214 VAL A C 1
ATOM 1675 O O . VAL A 1 214 ? 4.493 -0.243 5.201 1.00 95.50 214 VAL A O 1
ATOM 1678 N N . LYS A 1 215 ? 2.798 0.312 6.574 1.00 92.56 215 LYS A N 1
ATOM 1679 C CA . LYS A 1 215 ? 2.771 1.753 6.278 1.00 92.56 215 LYS A CA 1
ATOM 1680 C C . LYS A 1 215 ? 3.690 2.469 7.263 1.00 92.56 215 LYS A C 1
ATOM 1682 O O . LYS A 1 215 ? 3.350 2.641 8.432 1.00 92.56 215 LYS A O 1
ATOM 1687 N N . ARG A 1 216 ? 4.874 2.851 6.792 1.00 89.50 216 ARG A N 1
ATOM 1688 C CA . ARG A 1 216 ? 5.910 3.544 7.566 1.00 89.50 216 ARG A CA 1
ATOM 1689 C C . ARG A 1 216 ? 5.859 5.034 7.257 1.00 89.50 216 ARG A C 1
ATOM 1691 O O . ARG A 1 216 ? 5.839 5.411 6.083 1.00 89.50 216 ARG A O 1
ATOM 1698 N N . ALA A 1 217 ? 5.839 5.873 8.291 1.00 81.19 217 ALA A N 1
ATOM 1699 C CA . ALA A 1 217 ? 5.983 7.315 8.111 1.00 81.19 217 ALA A CA 1
ATOM 1700 C C . ALA A 1 217 ? 7.300 7.625 7.382 1.00 81.19 217 ALA A C 1
ATOM 1702 O O . ALA A 1 217 ? 8.345 7.046 7.684 1.00 81.19 217 ALA A O 1
ATOM 1703 N N . SER A 1 218 ? 7.252 8.524 6.403 1.00 68.00 218 SER A N 1
ATOM 1704 C CA . SER A 1 218 ? 8.467 9.016 5.764 1.00 68.00 218 SER A CA 1
ATOM 1705 C C . SER A 1 218 ? 9.211 9.918 6.748 1.00 68.00 218 SER A C 1
ATOM 1707 O O . SER A 1 218 ? 8.637 10.862 7.279 1.00 68.00 218 SER A O 1
ATOM 1709 N N . TYR A 1 219 ? 10.502 9.660 6.971 1.00 57.12 219 TYR A N 1
ATOM 1710 C CA . TYR A 1 219 ? 11.371 10.507 7.805 1.00 57.12 219 TYR A CA 1
ATOM 1711 C C . TYR A 1 219 ? 11.714 11.851 7.194 1.00 57.12 219 TYR A C 1
ATOM 1713 O O . TYR A 1 219 ? 12.468 12.632 7.785 1.00 57.12 219 TYR A O 1
ATOM 1721 N N . VAL A 1 220 ? 11.192 12.111 6.002 1.00 48.91 220 VAL A N 1
ATOM 1722 C CA . VAL A 1 220 ? 11.341 13.402 5.376 1.00 48.91 220 VAL A CA 1
ATOM 1723 C C . VAL A 1 220 ? 10.358 14.356 6.046 1.00 48.91 220 VAL A C 1
ATOM 1725 O O . VAL A 1 220 ? 9.285 14.652 5.534 1.00 48.91 220 VAL A O 1
ATOM 1728 N N . ASN A 1 221 ? 10.820 14.828 7.203 1.00 39.56 221 ASN A N 1
ATOM 1729 C CA . ASN A 1 221 ? 10.457 16.048 7.913 1.00 39.56 221 ASN A CA 1
ATOM 1730 C C . ASN A 1 221 ? 9.428 15.908 9.001 1.00 39.56 221 ASN A C 1
ATOM 1732 O O . ASN A 1 221 ? 8.523 15.086 8.976 1.00 39.56 221 ASN A O 1
ATOM 1736 N N . ARG A 1 222 ? 9.586 16.811 9.962 1.00 41.19 222 ARG A N 1
ATOM 1737 C CA . ARG A 1 222 ? 8.749 17.022 11.138 1.00 41.19 222 ARG A CA 1
ATOM 1738 C C . ARG A 1 222 ? 7.387 17.645 10.765 1.00 41.19 222 ARG A C 1
ATOM 1740 O O . ARG A 1 222 ? 6.922 18.544 11.453 1.00 41.19 222 ARG A O 1
ATOM 1747 N N . ILE A 1 223 ? 6.778 17.177 9.676 1.00 46.25 223 ILE A N 1
ATOM 1748 C CA . ILE A 1 223 ? 5.485 17.595 9.114 1.00 46.25 223 ILE A CA 1
ATOM 1749 C C . ILE A 1 223 ? 4.514 16.418 9.306 1.00 46.25 223 ILE A C 1
ATOM 1751 O O . ILE A 1 223 ? 4.904 15.264 9.136 1.00 46.25 223 ILE A O 1
ATOM 1755 N N . PRO A 1 224 ? 3.304 16.675 9.819 1.00 51.50 224 PRO A N 1
ATOM 1756 C CA . PRO A 1 224 ? 2.924 16.273 11.156 1.00 51.50 224 PRO A CA 1
ATOM 1757 C C . PRO A 1 224 ? 2.606 14.776 11.234 1.00 51.50 224 PRO A C 1
ATOM 1759 O O . PRO A 1 224 ? 1.774 14.246 10.491 1.00 51.50 224 PRO A O 1
ATOM 1762 N N . PHE A 1 225 ? 3.233 14.122 12.219 1.00 59.84 225 PHE A N 1
ATOM 1763 C CA . PHE A 1 225 ? 2.905 12.778 12.714 1.00 59.84 225 PHE A CA 1
ATOM 1764 C C . PHE A 1 225 ? 1.395 12.572 12.934 1.00 59.84 225 PHE A C 1
ATOM 1766 O O . PHE A 1 225 ? 0.912 11.440 12.904 1.00 59.84 225 PHE A O 1
ATOM 1773 N N . ASP A 1 226 ? 0.666 13.676 13.079 1.00 70.62 226 ASP A N 1
ATOM 1774 C CA . ASP A 1 226 ? -0.768 13.786 13.254 1.00 70.62 226 ASP A CA 1
ATOM 1775 C C . ASP A 1 226 ? -1.569 12.972 12.239 1.00 70.62 226 ASP A C 1
ATOM 1777 O O . ASP A 1 226 ? -2.561 12.391 12.647 1.00 70.62 226 ASP A O 1
ATOM 1781 N N . GLN A 1 227 ? -1.183 12.857 10.958 1.00 74.62 227 GLN A N 1
ATOM 1782 C CA . GLN A 1 227 ? -1.991 12.058 10.016 1.00 74.62 227 GLN A CA 1
ATOM 1783 C C . GLN A 1 227 ? -1.914 10.558 10.299 1.00 74.62 227 GLN A C 1
ATOM 1785 O O . GLN A 1 227 ? -2.947 9.895 10.340 1.00 74.62 227 GLN A O 1
ATOM 1790 N N . LEU A 1 228 ? -0.713 10.010 10.513 1.00 80.25 228 LEU A N 1
ATOM 1791 C CA . LEU A 1 228 ? -0.567 8.581 10.805 1.00 80.25 228 LEU A CA 1
ATOM 1792 C C . LEU A 1 228 ? -1.117 8.256 12.202 1.00 80.25 228 LEU A C 1
ATOM 1794 O O . LEU A 1 228 ? -1.714 7.203 12.410 1.00 80.25 228 LEU A O 1
ATOM 1798 N N . GLU A 1 229 ? -0.956 9.174 13.156 1.00 81.50 229 GLU A N 1
ATOM 1799 C CA . GLU A 1 229 ? -1.534 9.049 14.492 1.00 81.50 229 GLU A CA 1
ATOM 1800 C C . GLU A 1 229 ? -3.066 9.160 14.470 1.00 81.50 229 GLU A C 1
ATOM 1802 O O . GLU A 1 229 ? -3.752 8.362 15.112 1.00 81.50 229 GLU A O 1
ATOM 1807 N N . ASN A 1 230 ? -3.619 10.084 13.681 1.00 84.56 230 ASN A N 1
ATOM 1808 C CA . ASN A 1 230 ? -5.057 10.217 13.461 1.00 84.56 230 ASN A CA 1
ATOM 1809 C C . ASN A 1 230 ? -5.623 8.975 12.774 1.00 84.56 230 ASN A C 1
ATOM 1811 O O . ASN A 1 230 ? -6.625 8.433 13.236 1.00 84.56 230 ASN A O 1
ATOM 1815 N N . GLU A 1 231 ? -4.949 8.473 11.737 1.00 89.44 231 GLU A N 1
ATOM 1816 C CA . GLU A 1 231 ? -5.318 7.225 11.077 1.00 89.44 231 GLU A CA 1
ATOM 1817 C C . GLU A 1 231 ? -5.367 6.083 12.089 1.00 89.44 231 GLU A C 1
ATOM 1819 O O . GLU A 1 231 ? -6.386 5.407 12.181 1.00 89.44 231 GLU A O 1
ATOM 1824 N N . ALA A 1 232 ? -4.325 5.914 12.909 1.00 89.62 232 ALA A N 1
ATOM 1825 C CA . ALA A 1 232 ? -4.285 4.885 13.943 1.00 89.62 232 ALA A CA 1
ATOM 1826 C C . ALA A 1 232 ? -5.432 5.039 14.958 1.00 89.62 232 ALA A C 1
ATOM 1828 O O . ALA A 1 232 ? -6.110 4.064 15.290 1.00 89.62 232 ALA A O 1
ATOM 1829 N N . LYS A 1 233 ? -5.692 6.263 15.429 1.00 88.94 233 LYS A N 1
ATOM 1830 C CA . LYS A 1 233 ? -6.751 6.580 16.401 1.00 88.94 233 LYS A CA 1
ATOM 1831 C C . LYS A 1 233 ? -8.155 6.314 15.854 1.00 88.94 233 LYS A C 1
ATOM 1833 O O . LYS A 1 233 ? -9.014 5.840 16.598 1.00 88.94 233 LYS A O 1
ATOM 1838 N N . ILE A 1 234 ? -8.396 6.660 14.592 1.00 91.44 234 ILE A N 1
ATOM 1839 C CA . ILE A 1 234 ? -9.672 6.453 13.907 1.00 91.44 234 ILE A CA 1
ATOM 1840 C C . ILE A 1 234 ? -9.839 4.960 13.623 1.00 91.44 234 ILE A C 1
ATOM 1842 O O . ILE A 1 234 ? -10.781 4.339 14.110 1.00 91.44 234 ILE A O 1
ATOM 1846 N N . ILE A 1 235 ? -8.904 4.371 12.874 1.00 93.94 235 ILE A N 1
ATOM 1847 C CA . ILE A 1 235 ? -9.076 3.042 12.288 1.00 93.94 235 ILE A CA 1
ATOM 1848 C C . ILE A 1 235 ? -9.005 1.915 13.323 1.00 93.94 235 ILE A C 1
ATOM 1850 O O . ILE A 1 235 ? -9.644 0.885 13.132 1.00 93.94 235 ILE A O 1
ATOM 1854 N N . SER A 1 236 ? -8.302 2.109 14.447 1.00 92.12 236 SER A N 1
ATOM 1855 C CA . SER A 1 236 ? -8.263 1.131 15.551 1.00 92.12 236 SER A CA 1
ATOM 1856 C C . SER A 1 236 ? -9.635 0.853 16.171 1.00 92.12 236 SER A C 1
ATOM 1858 O O . SER A 1 236 ? -9.816 -0.176 16.817 1.00 92.12 236 SER A O 1
ATOM 1860 N N . LYS A 1 237 ? -10.610 1.742 15.958 1.00 90.69 237 LYS A N 1
ATOM 1861 C CA . LYS A 1 237 ? -11.987 1.604 16.449 1.00 90.69 237 LYS A CA 1
ATOM 1862 C C . LYS A 1 237 ? -12.941 1.034 15.400 1.00 90.69 237 LYS A C 1
ATOM 1864 O O . LYS A 1 237 ? -14.127 0.878 15.681 1.00 90.69 237 LYS A O 1
ATOM 1869 N N . LEU A 1 238 ? -12.452 0.763 14.189 1.00 93.75 238 LEU A N 1
ATOM 1870 C CA . LEU A 1 238 ? -13.278 0.342 13.064 1.00 93.75 238 LEU A CA 1
ATOM 1871 C C . LEU A 1 238 ? -13.172 -1.154 12.845 1.00 93.75 238 LEU A C 1
ATOM 1873 O O . LEU A 1 238 ? -12.090 -1.721 12.714 1.00 93.75 238 LEU A O 1
ATOM 1877 N N . GLN A 1 239 ? -14.333 -1.787 12.740 1.00 93.50 239 GLN A N 1
ATOM 1878 C CA . GLN A 1 239 ? -14.436 -3.201 12.438 1.00 93.50 239 GLN A CA 1
ATOM 1879 C C . GLN A 1 239 ? -15.599 -3.428 11.482 1.00 93.50 239 GLN A C 1
ATOM 1881 O O . GLN A 1 239 ? -16.755 -3.544 11.881 1.00 93.50 239 GLN A O 1
ATOM 1886 N N . HIS A 1 240 ? -15.282 -3.495 10.192 1.00 97.19 240 HIS A N 1
ATOM 1887 C CA . HIS A 1 240 ? -16.274 -3.728 9.155 1.00 97.19 240 HIS A CA 1
ATOM 1888 C C . HIS A 1 240 ? -15.647 -4.419 7.945 1.00 97.19 240 HIS A C 1
ATOM 1890 O O . HIS A 1 240 ? -14.477 -4.220 7.629 1.00 97.19 240 HIS A O 1
ATOM 1896 N N . THR A 1 241 ? -16.429 -5.233 7.232 1.00 96.94 241 THR A N 1
ATOM 1897 C CA . THR A 1 241 ? -15.893 -6.064 6.140 1.00 96.94 241 THR A CA 1
ATOM 1898 C C . THR A 1 241 ? -15.454 -5.276 4.900 1.00 96.94 241 THR A C 1
ATOM 1900 O O . THR A 1 241 ? -14.777 -5.839 4.042 1.00 96.94 241 THR A O 1
ATOM 1903 N N . ASN A 1 242 ? -15.827 -3.994 4.819 1.00 98.12 242 ASN A N 1
ATOM 1904 C CA . ASN A 1 242 ? -15.441 -3.051 3.765 1.00 98.12 242 ASN A CA 1
ATOM 1905 C C . ASN A 1 242 ? -14.536 -1.915 4.271 1.00 98.12 242 ASN A C 1
ATOM 1907 O O . ASN A 1 242 ? -14.457 -0.867 3.638 1.00 98.12 242 ASN A O 1
ATOM 1911 N N . ILE A 1 243 ? -13.862 -2.109 5.404 1.00 97.62 243 ILE A N 1
ATOM 1912 C CA . ILE A 1 243 ? -12.832 -1.207 5.933 1.00 97.62 243 ILE A CA 1
ATOM 1913 C C . ILE A 1 243 ? -11.558 -2.036 6.114 1.00 97.62 243 ILE A C 1
ATOM 1915 O O . ILE A 1 243 ? -11.638 -3.188 6.544 1.00 97.62 243 ILE A O 1
ATOM 1919 N N . VAL A 1 244 ? -10.397 -1.497 5.736 1.00 96.31 244 VAL A N 1
ATOM 1920 C CA . VAL A 1 244 ? -9.126 -2.220 5.881 1.00 96.31 244 VAL A CA 1
ATOM 1921 C C . VAL A 1 244 ? -8.810 -2.436 7.361 1.00 96.31 244 VAL A C 1
ATOM 1923 O O . VAL A 1 244 ? -8.979 -1.539 8.186 1.00 96.31 244 VAL A O 1
ATOM 1926 N N . LYS A 1 245 ? -8.364 -3.640 7.714 1.00 95.25 245 LYS A N 1
ATOM 1927 C CA . LYS A 1 245 ? -8.070 -4.007 9.095 1.00 95.25 245 LYS A CA 1
ATOM 1928 C C . LYS A 1 245 ? -6.661 -3.572 9.481 1.00 95.25 245 LYS A C 1
ATOM 1930 O O . LYS A 1 245 ? -5.677 -4.027 8.893 1.00 95.25 245 LYS A O 1
ATOM 1935 N N . LEU A 1 246 ? -6.570 -2.750 10.522 1.00 95.12 246 LEU A N 1
ATOM 1936 C CA . LEU A 1 246 ? -5.328 -2.518 11.251 1.00 95.12 246 LEU A CA 1
ATOM 1937 C C . LEU A 1 246 ? -5.046 -3.735 12.143 1.00 95.12 246 LEU A C 1
ATOM 1939 O O . LEU A 1 246 ? -5.890 -4.152 12.933 1.00 95.12 246 LEU A O 1
ATOM 1943 N N . LEU A 1 247 ? -3.875 -4.342 11.971 1.00 93.94 247 LEU A N 1
ATOM 1944 C CA . LEU A 1 247 ? -3.432 -5.538 12.696 1.00 93.94 247 LEU A CA 1
ATOM 1945 C C . LEU A 1 247 ? -2.530 -5.185 13.877 1.00 93.94 247 LEU A C 1
ATOM 1947 O O . LEU A 1 247 ? -2.501 -5.893 14.884 1.00 93.94 247 LEU A O 1
ATOM 1951 N N . GLY A 1 248 ? -1.781 -4.095 13.750 1.00 94.06 248 GLY A N 1
ATOM 1952 C CA . GLY A 1 248 ? -0.859 -3.664 14.779 1.00 94.06 248 GLY A CA 1
ATOM 1953 C C . GLY A 1 248 ? -0.091 -2.413 14.407 1.00 94.06 248 GLY A C 1
ATOM 1954 O O . GLY A 1 248 ? -0.369 -1.757 13.403 1.00 94.06 248 GLY A O 1
ATOM 1955 N N . TYR A 1 249 ? 0.885 -2.087 15.237 1.00 93.25 249 TYR A N 1
ATOM 1956 C CA . TYR A 1 249 ? 1.682 -0.879 15.088 1.00 93.25 249 TYR A CA 1
ATOM 1957 C C . TYR A 1 249 ? 3.088 -1.074 15.654 1.00 93.25 249 TYR A C 1
ATOM 1959 O O . TYR A 1 249 ? 3.325 -1.953 16.481 1.00 93.25 249 TYR A O 1
ATOM 1967 N N . CYS A 1 250 ? 4.013 -0.217 15.235 1.00 91.44 250 CYS A N 1
ATOM 1968 C CA . CYS A 1 250 ? 5.307 -0.028 15.871 1.00 91.44 250 CYS A CA 1
ATOM 1969 C C . CYS A 1 250 ? 5.466 1.446 16.243 1.00 91.44 250 CYS A C 1
ATOM 1971 O O . CYS A 1 250 ? 5.181 2.345 15.450 1.00 91.44 250 CYS A O 1
ATOM 1973 N N . SER A 1 251 ? 5.908 1.671 17.477 1.00 86.12 251 SER A N 1
ATOM 1974 C CA . SER A 1 251 ? 6.271 2.982 18.001 1.00 86.12 251 SER A CA 1
ATOM 1975 C C . SER A 1 251 ? 7.546 2.828 18.828 1.00 86.12 251 SER A C 1
ATOM 1977 O O . SER A 1 251 ? 7.477 2.750 20.056 1.00 86.12 251 SER A O 1
ATOM 1979 N N . GLN A 1 252 ? 8.691 2.721 18.154 1.00 84.38 252 GLN A N 1
ATOM 1980 C CA . GLN A 1 252 ? 10.018 2.634 18.769 1.00 84.38 252 GLN A CA 1
ATOM 1981 C C . GLN A 1 252 ? 10.873 3.813 18.309 1.00 84.38 252 GLN A C 1
ATOM 1983 O O . GLN A 1 252 ? 10.944 4.104 17.120 1.00 84.38 252 GLN A O 1
ATOM 1988 N N . GLU A 1 253 ? 11.515 4.495 19.257 1.00 76.06 253 GLU A N 1
ATOM 1989 C CA . GLU A 1 253 ? 12.325 5.690 18.995 1.00 76.06 253 GLU A CA 1
ATOM 1990 C C . GLU A 1 253 ? 11.558 6.766 18.204 1.00 76.06 253 GLU A C 1
ATOM 1992 O O . GLU A 1 253 ? 10.654 7.405 18.742 1.00 76.06 253 GLU A O 1
ATOM 1997 N N . ARG A 1 254 ? 11.923 6.973 16.932 1.00 76.62 254 ARG A N 1
ATOM 1998 C CA . ARG A 1 254 ? 11.278 7.908 16.003 1.00 76.62 254 ARG A CA 1
ATOM 1999 C C . ARG A 1 254 ? 10.430 7.203 14.937 1.00 76.62 254 ARG A C 1
ATOM 2001 O O . ARG A 1 254 ? 9.809 7.887 14.128 1.00 76.62 254 ARG A O 1
ATOM 2008 N N . GLU A 1 255 ? 10.371 5.871 14.951 1.00 82.75 255 GLU A N 1
ATOM 2009 C CA . GLU A 1 255 ? 9.571 5.085 14.014 1.00 82.75 255 GLU A CA 1
ATOM 2010 C C . GLU A 1 255 ? 8.105 5.106 14.424 1.00 82.75 255 GLU A C 1
ATOM 2012 O O . GLU A 1 255 ? 7.747 4.738 15.547 1.00 82.75 255 GLU A O 1
ATOM 2017 N N . LYS A 1 256 ? 7.246 5.477 13.477 1.00 85.38 256 LYS A N 1
ATOM 2018 C CA . LYS A 1 256 ? 5.800 5.294 13.563 1.00 85.38 256 LYS A CA 1
ATOM 2019 C C . LYS A 1 256 ? 5.371 4.474 12.359 1.00 85.38 256 LYS A C 1
ATOM 2021 O O . LYS A 1 256 ? 5.518 4.907 11.214 1.00 85.38 256 LYS A O 1
ATOM 2026 N N . ILE A 1 257 ? 4.895 3.264 12.627 1.00 91.62 257 ILE A N 1
ATOM 2027 C CA . ILE A 1 257 ? 4.551 2.294 11.591 1.00 91.62 257 ILE A CA 1
ATOM 2028 C C . ILE A 1 257 ? 3.207 1.665 11.928 1.00 91.62 257 ILE A C 1
ATOM 2030 O O . ILE A 1 257 ? 2.987 1.239 13.060 1.00 91.62 257 ILE A O 1
ATOM 2034 N N . LEU A 1 258 ? 2.327 1.578 10.938 1.00 93.00 258 LEU A N 1
ATOM 2035 C CA . LEU A 1 258 ? 1.064 0.854 11.024 1.00 93.00 258 LEU A CA 1
ATOM 2036 C C . LEU A 1 258 ? 1.136 -0.412 10.174 1.00 93.00 258 LEU A C 1
ATOM 2038 O O . LEU A 1 258 ? 1.674 -0.402 9.066 1.00 93.00 258 LEU A O 1
ATOM 2042 N N . VAL A 1 259 ? 0.600 -1.507 10.705 1.00 95.38 259 VAL A N 1
ATOM 2043 C CA . VAL A 1 259 ? 0.591 -2.817 10.051 1.00 95.38 259 VAL A CA 1
ATOM 2044 C C . VAL A 1 259 ? -0.849 -3.183 9.740 1.00 95.38 259 VAL A C 1
ATOM 2046 O O . VAL A 1 259 ? -1.643 -3.410 10.648 1.00 95.38 259 VAL A O 1
ATOM 2049 N N . PHE A 1 260 ? -1.180 -3.255 8.459 1.00 95.88 260 PHE A N 1
ATOM 2050 C CA . PHE A 1 260 ? -2.502 -3.601 7.951 1.00 95.88 260 PHE A CA 1
ATOM 2051 C C . PHE A 1 260 ? -2.503 -4.996 7.333 1.00 95.88 260 PHE A C 1
ATOM 2053 O O . PHE A 1 260 ? -1.454 -5.545 6.983 1.00 95.88 260 PHE A O 1
ATOM 2060 N N . GLU A 1 261 ? -3.694 -5.559 7.152 1.00 95.50 261 GLU A N 1
ATOM 2061 C CA . GLU A 1 261 ? -3.859 -6.700 6.252 1.00 95.50 261 GLU A CA 1
ATOM 2062 C C . GLU A 1 261 ? -3.380 -6.347 4.835 1.00 95.50 261 GLU A C 1
ATOM 2064 O O . GLU A 1 261 ? -3.593 -5.234 4.345 1.00 95.50 261 GLU A O 1
ATOM 2069 N N . TYR A 1 262 ? -2.706 -7.286 4.168 1.00 95.94 262 TYR A N 1
ATOM 2070 C CA . TYR A 1 262 ? -2.321 -7.093 2.776 1.00 95.94 262 TYR A CA 1
ATOM 2071 C C . TYR A 1 262 ? -3.510 -7.320 1.839 1.00 95.94 262 TYR A C 1
ATOM 2073 O O . TYR A 1 262 ? -4.238 -8.304 1.955 1.00 95.94 262 TYR A O 1
ATOM 2081 N N . MET A 1 263 ? -3.661 -6.420 0.869 1.00 94.75 263 MET A N 1
ATOM 2082 C CA . MET A 1 263 ? -4.744 -6.431 -0.111 1.00 94.75 263 MET A CA 1
ATOM 2083 C C . MET A 1 263 ? -4.175 -6.753 -1.504 1.00 94.75 263 MET A C 1
ATOM 2085 O O . MET A 1 263 ? -3.675 -5.852 -2.188 1.00 94.75 263 MET A O 1
ATOM 2089 N N . PRO A 1 264 ? -4.199 -8.028 -1.941 1.00 91.12 264 PRO A N 1
ATOM 2090 C CA . PRO A 1 264 ? -3.514 -8.465 -3.162 1.00 91.12 264 PRO A CA 1
ATOM 2091 C C . PRO A 1 264 ? -4.146 -7.914 -4.446 1.00 91.12 264 PRO A C 1
ATOM 2093 O O . PRO A 1 264 ? -3.470 -7.816 -5.469 1.00 91.12 264 PRO A O 1
ATOM 2096 N N . GLY A 1 265 ? -5.418 -7.516 -4.392 1.00 85.25 265 GLY A N 1
ATOM 2097 C CA . GLY A 1 265 ? -6.125 -6.888 -5.500 1.00 85.25 265 GLY A CA 1
ATOM 2098 C C . GLY A 1 265 ? -5.704 -5.442 -5.761 1.00 85.25 265 GLY A C 1
ATOM 2099 O O . GLY A 1 265 ? -6.124 -4.908 -6.770 1.00 85.25 265 GLY A O 1
ATOM 2100 N N . ARG A 1 266 ? -4.835 -4.820 -4.946 1.00 86.75 266 ARG A N 1
ATOM 2101 C CA . ARG A 1 266 ? -4.343 -3.431 -5.122 1.00 86.75 266 ARG A CA 1
ATOM 2102 C C . ARG A 1 266 ? -5.458 -2.371 -5.059 1.00 86.75 266 ARG A C 1
ATOM 2104 O O . ARG A 1 266 ? -6.587 -2.659 -4.669 1.00 86.75 266 ARG A O 1
ATOM 2111 N N . ILE A 1 267 ? -5.107 -1.120 -5.364 1.00 91.19 267 ILE A N 1
ATOM 2112 C CA . ILE A 1 267 ? -6.040 0.014 -5.384 1.00 91.19 267 ILE A CA 1
ATOM 2113 C C . ILE A 1 267 ? -6.998 -0.074 -6.577 1.00 91.19 267 ILE A C 1
ATOM 2115 O O . ILE A 1 267 ? -6.585 -0.423 -7.688 1.00 91.19 267 ILE A O 1
ATOM 2119 N N . LEU A 1 268 ? -8.262 0.288 -6.361 1.00 92.12 268 LEU A N 1
ATOM 2120 C CA . LEU A 1 268 ? -9.317 0.277 -7.377 1.00 92.12 268 LEU A CA 1
ATOM 2121 C C . LEU A 1 268 ? -8.960 1.150 -8.584 1.00 92.12 268 LEU A C 1
ATOM 2123 O O . LEU A 1 268 ? -9.293 0.787 -9.708 1.00 92.12 268 LEU A O 1
ATOM 2127 N N . ASP A 1 269 ? -8.238 2.250 -8.359 1.00 87.12 269 ASP A N 1
ATOM 2128 C CA . ASP A 1 269 ? -7.738 3.142 -9.412 1.00 87.12 269 ASP A CA 1
ATOM 2129 C C . ASP A 1 269 ? -7.041 2.374 -10.553 1.00 87.12 269 ASP A C 1
ATOM 2131 O O . ASP A 1 269 ? -7.325 2.596 -11.728 1.00 87.12 269 ASP A O 1
ATOM 2135 N N . SER A 1 270 ? -6.254 1.342 -10.215 1.00 85.38 270 SER A N 1
ATOM 2136 C CA . SER A 1 270 ? -5.538 0.528 -11.206 1.00 85.38 270 SER A CA 1
ATOM 2137 C C . SER A 1 270 ? -6.443 -0.251 -12.170 1.00 85.38 270 SER A C 1
ATOM 2139 O O . SER A 1 270 ? -6.004 -0.555 -13.274 1.00 85.38 270 SER A O 1
ATOM 2141 N N . PHE A 1 271 ? -7.693 -0.542 -11.791 1.00 88.06 271 PHE A N 1
ATOM 2142 C CA . PHE A 1 271 ? -8.692 -1.209 -12.643 1.00 88.06 271 PHE A CA 1
ATOM 2143 C C . PHE A 1 271 ? -9.521 -0.230 -13.471 1.00 88.06 271 PHE A C 1
ATOM 2145 O O . PHE A 1 271 ? -10.229 -0.654 -14.383 1.00 88.06 271 PHE A O 1
ATOM 2152 N N . ILE A 1 272 ? -9.495 1.059 -13.124 1.00 79.00 272 ILE A N 1
ATOM 2153 C CA . ILE A 1 272 ? -10.262 2.094 -13.818 1.00 79.00 272 ILE A CA 1
ATOM 2154 C C . ILE A 1 272 ? -9.389 2.764 -14.877 1.00 79.00 272 ILE A C 1
ATOM 2156 O O . ILE A 1 272 ? -9.817 2.904 -16.018 1.00 79.00 272 ILE A O 1
ATOM 2160 N N . THR A 1 273 ? -8.182 3.183 -14.495 1.00 76.50 273 THR A N 1
A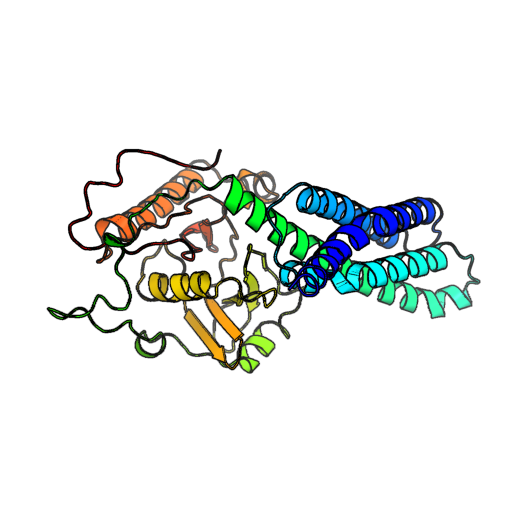TOM 2161 C CA . THR A 1 273 ? -7.298 4.027 -15.315 1.00 76.50 273 THR A CA 1
ATOM 2162 C C . THR A 1 273 ? -5.909 3.425 -15.532 1.00 76.50 273 THR A C 1
ATOM 2164 O O . THR A 1 273 ? -5.133 3.970 -16.312 1.00 76.50 273 THR A O 1
ATOM 2167 N N . GLY A 1 274 ? -5.575 2.333 -14.838 1.00 70.56 274 GLY A N 1
ATOM 2168 C CA . GLY A 1 274 ? -4.241 1.733 -14.855 1.00 70.56 274 GLY A CA 1
ATOM 2169 C C . GLY A 1 274 ? -4.132 0.439 -15.661 1.00 70.56 274 GLY A C 1
ATOM 2170 O O . GLY A 1 274 ? -5.060 0.013 -16.341 1.00 70.56 274 GLY A O 1
ATOM 2171 N N . GLU A 1 275 ? -2.981 -0.222 -15.515 1.00 74.12 275 GLU A N 1
ATOM 2172 C CA . GLU A 1 275 ? -2.603 -1.465 -16.215 1.00 74.12 275 GLU A CA 1
ATOM 2173 C C . GLU A 1 275 ? -3.673 -2.572 -16.116 1.00 74.12 275 GLU A C 1
ATOM 2175 O O . GLU A 1 275 ? -3.911 -3.311 -17.070 1.00 74.12 275 GLU A O 1
ATOM 2180 N N . ARG A 1 276 ? -4.382 -2.671 -14.979 1.00 80.38 276 ARG A N 1
ATOM 2181 C CA . ARG A 1 276 ? -5.402 -3.713 -14.771 1.00 80.38 276 ARG A CA 1
ATOM 2182 C C . ARG A 1 276 ? -6.681 -3.477 -15.561 1.00 80.38 276 ARG A C 1
ATOM 2184 O O . ARG A 1 276 ? -7.435 -4.432 -15.735 1.00 80.38 276 ARG A O 1
ATOM 2191 N N . ALA A 1 277 ? -6.934 -2.254 -16.025 1.00 76.44 277 ALA A N 1
ATOM 2192 C CA . ALA A 1 277 ? -8.114 -1.952 -16.825 1.00 76.44 277 ALA A CA 1
ATOM 2193 C C . ALA A 1 277 ? -8.149 -2.786 -18.118 1.00 76.44 277 ALA A C 1
ATOM 2195 O O . ALA A 1 277 ? -9.225 -3.206 -18.541 1.00 76.44 277 ALA A O 1
ATOM 2196 N N . GLU A 1 278 ? -6.979 -3.068 -18.699 1.00 78.75 278 GLU A N 1
ATOM 2197 C CA . GLU A 1 278 ? -6.840 -3.877 -19.914 1.00 78.75 278 GLU A CA 1
ATOM 2198 C C . GLU A 1 278 ? -6.623 -5.365 -19.609 1.00 78.75 278 GLU A C 1
ATOM 2200 O O . GLU A 1 278 ? -7.228 -6.218 -20.254 1.00 78.75 278 GLU A O 1
ATOM 2205 N N . GLU A 1 279 ? -5.797 -5.694 -18.608 1.00 82.06 279 GLU A N 1
ATOM 2206 C CA . GLU A 1 279 ? -5.464 -7.090 -18.280 1.00 82.06 279 GLU A CA 1
ATOM 2207 C C . GLU A 1 279 ? -6.634 -7.870 -17.665 1.00 82.06 279 GLU A C 1
ATOM 2209 O O . GLU A 1 279 ? -6.808 -9.061 -17.925 1.00 82.06 279 GLU A O 1
ATOM 2214 N N . LEU A 1 280 ? -7.401 -7.216 -16.790 1.00 83.12 280 LEU A N 1
ATOM 2215 C CA . LEU A 1 280 ? -8.466 -7.819 -15.986 1.00 83.12 280 LEU A CA 1
ATOM 2216 C C . LEU A 1 280 ? -9.673 -6.870 -15.922 1.00 83.12 280 LEU A C 1
ATOM 2218 O O . LEU A 1 280 ? -10.030 -6.380 -14.843 1.00 83.12 280 LEU A O 1
ATOM 2222 N N . PRO A 1 281 ? -10.321 -6.596 -17.069 1.00 83.44 281 PRO A N 1
ATOM 2223 C CA . PRO A 1 281 ? -11.440 -5.674 -17.131 1.00 83.44 281 PRO A CA 1
ATOM 2224 C C . PRO A 1 281 ? -12.585 -6.157 -16.239 1.00 83.44 281 PRO A C 1
ATOM 2226 O O . PRO A 1 281 ? -13.073 -7.282 -16.350 1.00 83.44 281 PRO A O 1
ATOM 2229 N N . LEU A 1 282 ? -13.043 -5.275 -15.352 1.00 87.12 282 LEU A N 1
ATOM 2230 C CA . LEU A 1 282 ? -14.169 -5.564 -14.470 1.00 87.12 282 LEU A CA 1
ATOM 2231 C C . LEU A 1 282 ? -15.472 -5.543 -15.273 1.00 87.12 282 LEU A C 1
ATOM 2233 O O . LEU A 1 282 ? -15.807 -4.516 -15.875 1.00 87.12 282 LEU A O 1
ATOM 2237 N N . ASP A 1 283 ? -16.233 -6.636 -15.232 1.00 87.62 283 ASP A N 1
ATOM 2238 C CA . ASP A 1 283 ? -17.593 -6.672 -15.767 1.00 87.62 283 ASP A CA 1
ATOM 2239 C C . ASP A 1 283 ? -18.567 -5.846 -14.904 1.00 87.62 283 ASP A C 1
ATOM 2241 O O . ASP A 1 283 ? -18.252 -5.390 -13.799 1.00 87.62 283 ASP A O 1
ATOM 2245 N N . TRP A 1 284 ? -19.778 -5.621 -15.415 1.00 87.69 284 TRP A N 1
ATOM 2246 C CA . TRP A 1 284 ? -20.776 -4.819 -14.708 1.00 87.69 284 TRP A CA 1
ATOM 2247 C C . TRP A 1 284 ? -21.174 -5.414 -13.350 1.00 87.69 284 TRP A C 1
ATOM 2249 O O . TRP A 1 284 ? -21.363 -4.675 -12.382 1.00 87.69 284 TRP A O 1
ATOM 2259 N N . SER A 1 285 ? -21.259 -6.743 -13.262 1.00 91.94 285 SER A N 1
ATOM 2260 C CA . SER A 1 285 ? -21.609 -7.444 -12.025 1.00 91.94 285 SER A CA 1
ATOM 2261 C C . SER A 1 285 ? -20.583 -7.151 -10.929 1.00 91.94 285 SER A C 1
ATOM 2263 O O . SER A 1 285 ? -20.938 -6.733 -9.823 1.00 91.94 285 SER A O 1
ATOM 2265 N N . LYS A 1 286 ? -19.292 -7.266 -11.252 1.00 91.94 286 LYS A N 1
ATOM 2266 C CA . LYS A 1 286 ? -18.196 -7.003 -10.326 1.00 91.94 286 LYS A CA 1
ATOM 2267 C C . LYS A 1 286 ? -18.101 -5.522 -9.963 1.00 91.94 286 LYS A C 1
ATOM 2269 O O . LYS A 1 286 ? -17.942 -5.206 -8.786 1.00 91.94 286 LYS A O 1
ATOM 2274 N N . ARG A 1 287 ? -18.285 -4.610 -10.926 1.00 89.81 287 ARG A N 1
ATOM 2275 C CA . ARG A 1 287 ? -18.365 -3.160 -10.653 1.00 89.81 287 ARG A CA 1
ATOM 2276 C C . ARG A 1 287 ? -19.486 -2.837 -9.668 1.00 89.81 287 ARG A C 1
ATOM 2278 O O . ARG A 1 287 ? -19.259 -2.112 -8.704 1.00 89.81 287 ARG A O 1
ATOM 2285 N N . SER A 1 288 ? -20.673 -3.408 -9.872 1.00 85.88 288 SER A N 1
ATOM 2286 C CA . SER A 1 288 ? -21.821 -3.208 -8.984 1.00 85.88 288 SER A CA 1
ATOM 2287 C C . SER A 1 288 ? -21.541 -3.718 -7.565 1.00 85.88 288 SER A C 1
ATOM 2289 O O . SER A 1 288 ? -21.816 -3.013 -6.593 1.00 85.88 288 SER A O 1
ATOM 2291 N N . GLN A 1 289 ? -20.909 -4.890 -7.428 1.00 93.44 289 GLN A N 1
ATOM 2292 C CA . GLN A 1 289 ? -20.483 -5.427 -6.128 1.00 93.44 289 GLN A CA 1
ATOM 2293 C C . GLN A 1 289 ? -19.466 -4.517 -5.425 1.00 93.44 289 GLN A C 1
ATOM 2295 O O . GLN A 1 289 ? -19.572 -4.302 -4.216 1.00 93.44 289 GLN A O 1
ATOM 2300 N N . ILE A 1 290 ? -18.510 -3.956 -6.171 1.00 92.75 290 ILE A N 1
ATOM 2301 C CA . ILE A 1 290 ? -17.527 -3.004 -5.642 1.00 92.75 290 ILE A CA 1
ATOM 2302 C C . ILE A 1 290 ? -18.228 -1.730 -5.156 1.00 92.75 290 ILE A C 1
ATOM 2304 O O . ILE A 1 290 ? -18.048 -1.329 -4.010 1.00 92.75 290 ILE A O 1
ATOM 2308 N N . VAL A 1 291 ? -19.090 -1.119 -5.970 1.00 90.62 291 VAL A N 1
ATOM 2309 C CA . VAL A 1 291 ? -19.830 0.090 -5.568 1.00 90.62 291 VAL A CA 1
ATOM 2310 C C . VAL A 1 291 ? -20.671 -0.169 -4.320 1.00 90.62 291 VAL A C 1
ATOM 2312 O O . VAL A 1 291 ? -20.632 0.623 -3.378 1.00 90.62 291 VAL A O 1
ATOM 2315 N N . LYS A 1 292 ? -21.374 -1.308 -4.267 1.00 90.69 292 LYS A N 1
ATOM 2316 C CA . LYS A 1 292 ? -22.155 -1.702 -3.093 1.00 90.69 292 LYS A CA 1
ATOM 2317 C C . LYS A 1 292 ? -21.277 -1.833 -1.848 1.00 90.69 292 LYS A C 1
ATOM 2319 O O . LYS A 1 292 ? -21.623 -1.283 -0.811 1.00 90.69 292 LYS A O 1
ATOM 2324 N N . GLY A 1 293 ? -20.136 -2.516 -1.942 1.00 95.81 293 GLY A N 1
ATOM 2325 C CA . GLY A 1 293 ? -19.232 -2.678 -0.802 1.00 95.81 293 GLY A CA 1
ATOM 2326 C C . GLY A 1 293 ? -18.653 -1.351 -0.297 1.00 95.81 293 GLY A C 1
ATOM 2327 O O . GLY A 1 293 ? -18.551 -1.151 0.911 1.00 95.81 293 GLY A O 1
ATOM 2328 N N . ILE A 1 294 ? -18.327 -0.418 -1.197 1.00 94.50 294 ILE A N 1
ATOM 2329 C CA . ILE A 1 294 ? -17.889 0.935 -0.817 1.00 94.50 294 ILE A CA 1
ATOM 2330 C C . ILE A 1 294 ? -19.021 1.673 -0.090 1.00 94.50 294 ILE A C 1
ATOM 2332 O O . ILE A 1 294 ? -18.787 2.261 0.965 1.00 94.50 294 ILE A O 1
ATOM 2336 N N . ALA A 1 295 ? -20.248 1.607 -0.615 1.00 90.75 295 ALA A N 1
ATOM 2337 C CA . ALA A 1 295 ? -21.416 2.227 0.004 1.00 90.75 295 ALA A CA 1
ATOM 2338 C C . ALA A 1 295 ? -21.712 1.640 1.393 1.00 90.75 295 ALA A C 1
ATOM 2340 O O . ALA A 1 295 ? -21.931 2.399 2.333 1.00 90.75 295 ALA A O 1
ATOM 2341 N N . ASP A 1 296 ? -21.644 0.315 1.547 1.00 94.81 296 ASP A N 1
ATOM 2342 C CA . ASP A 1 296 ? -21.817 -0.370 2.832 1.00 94.81 296 ASP A CA 1
ATOM 2343 C C . ASP A 1 296 ? -20.754 0.106 3.849 1.00 94.81 296 ASP A C 1
ATOM 2345 O O . ASP A 1 296 ? -21.079 0.423 4.995 1.00 94.81 296 ASP A O 1
ATOM 2349 N N . GLY A 1 297 ? -19.492 0.254 3.419 1.00 96.06 297 GLY A N 1
ATOM 2350 C CA . GLY A 1 297 ? -18.419 0.836 4.234 1.00 96.06 297 GLY A CA 1
ATOM 2351 C C . GLY A 1 297 ? -18.678 2.292 4.637 1.00 96.06 297 GLY A C 1
ATOM 2352 O O . GLY A 1 297 ? -18.526 2.641 5.805 1.00 96.06 297 GLY A O 1
ATOM 2353 N N . ALA A 1 298 ? -19.125 3.138 3.709 1.00 90.94 298 ALA A N 1
ATOM 2354 C CA . ALA A 1 298 ? -19.452 4.533 4.003 1.00 90.94 298 ALA A CA 1
ATOM 2355 C C . ALA A 1 298 ? -20.660 4.663 4.949 1.00 90.94 298 ALA A C 1
ATOM 2357 O O . ALA A 1 298 ? -20.650 5.484 5.866 1.00 90.94 298 ALA A O 1
ATOM 2358 N N . VAL A 1 299 ? -21.688 3.826 4.778 1.00 88.56 299 VAL A N 1
ATOM 2359 C CA . VAL A 1 299 ? -22.846 3.768 5.681 1.00 88.56 299 VAL A CA 1
ATOM 2360 C C . VAL A 1 299 ? -22.418 3.373 7.089 1.00 88.56 299 VAL A C 1
ATOM 2362 O O . VAL A 1 299 ? -22.888 3.988 8.045 1.00 88.56 299 VAL A O 1
ATOM 2365 N N . TYR A 1 300 ? -21.517 2.397 7.225 1.00 95.31 300 TYR A N 1
ATOM 2366 C CA . TYR A 1 300 ? -20.944 2.030 8.518 1.00 95.31 300 TYR A CA 1
ATOM 2367 C C . TYR A 1 300 ? -20.298 3.245 9.206 1.00 95.31 300 TYR A C 1
ATOM 2369 O O . TYR A 1 300 ? -20.707 3.605 10.310 1.00 95.31 300 TYR A O 1
ATOM 2377 N N . LEU A 1 301 ? -19.396 3.953 8.514 1.00 91.31 301 LEU A N 1
ATOM 2378 C CA . LEU A 1 301 ? -18.723 5.146 9.050 1.00 91.31 301 LEU A CA 1
ATOM 2379 C C . LEU A 1 301 ? -19.707 6.256 9.452 1.00 91.31 301 LEU A C 1
ATOM 2381 O O . LEU A 1 301 ? -19.543 6.901 10.487 1.00 91.31 301 LEU A O 1
ATOM 2385 N N . HIS A 1 302 ? -20.734 6.484 8.631 1.00 86.25 302 HIS A N 1
ATOM 2386 C CA . HIS A 1 302 ? -21.628 7.630 8.786 1.00 86.25 302 HIS A CA 1
ATOM 2387 C C . HIS A 1 302 ? -22.792 7.384 9.753 1.00 86.25 302 HIS A C 1
ATOM 2389 O O . HIS A 1 302 ? -23.323 8.336 10.325 1.00 86.25 302 HIS A O 1
ATOM 2395 N N . LYS A 1 303 ? -23.254 6.139 9.891 1.00 84.00 303 LYS A N 1
ATOM 2396 C CA . LYS A 1 303 ? -24.495 5.825 10.620 1.00 84.00 303 LYS A CA 1
ATOM 2397 C C . LYS A 1 303 ? -24.326 4.823 11.752 1.00 84.00 303 LYS A C 1
ATOM 2399 O O . LYS A 1 303 ? -25.223 4.738 12.580 1.00 84.00 303 LYS A O 1
ATOM 2404 N N . GLN A 1 304 ? -23.257 4.030 11.749 1.00 89.12 304 GLN A N 1
ATOM 2405 C CA . GLN A 1 304 ? -23.085 2.927 12.701 1.00 89.12 304 GLN A CA 1
ATOM 2406 C C . GLN A 1 304 ? -21.914 3.158 13.660 1.00 89.12 304 GLN A C 1
ATOM 2408 O O . GLN A 1 304 ? -21.923 2.617 14.761 1.00 89.12 304 GLN A O 1
ATOM 2413 N N . CYS A 1 305 ? -20.919 3.957 13.268 1.00 88.38 305 CYS A N 1
ATOM 2414 C CA . CYS A 1 305 ? -19.884 4.426 14.181 1.00 88.38 305 CYS A CA 1
ATOM 2415 C C . CYS A 1 305 ? -20.426 5.512 15.119 1.00 88.38 305 CYS A C 1
ATOM 2417 O O . CYS A 1 305 ? -21.087 6.446 14.669 1.00 88.38 305 CYS A O 1
ATOM 2419 N N . GLU A 1 306 ? -20.067 5.409 16.399 1.00 86.38 306 GLU A N 1
ATOM 2420 C CA . GLU A 1 306 ? -20.287 6.437 17.417 1.00 86.38 306 GLU A CA 1
ATOM 2421 C C . GLU A 1 306 ? -18.936 6.761 18.088 1.00 86.38 306 GLU A C 1
ATOM 2423 O O . GLU A 1 306 ? -18.338 5.872 18.706 1.00 86.38 306 GLU A O 1
ATOM 2428 N N . PRO A 1 307 ? -18.409 7.993 17.966 1.00 84.94 307 PRO A N 1
ATOM 2429 C CA . PRO A 1 307 ? -18.915 9.094 17.136 1.00 84.94 307 PRO A CA 1
ATOM 2430 C C . PRO A 1 307 ? -18.941 8.777 15.633 1.00 84.94 307 PRO A C 1
ATOM 2432 O O . PRO A 1 307 ? -18.148 7.965 15.147 1.00 84.94 307 PRO A O 1
ATOM 2435 N N . ARG A 1 308 ? -19.807 9.482 14.888 1.00 85.62 308 ARG A N 1
ATOM 2436 C CA . ARG A 1 308 ? -19.850 9.445 13.416 1.00 85.62 308 ARG A CA 1
ATOM 2437 C C . ARG A 1 308 ? -18.480 9.794 12.840 1.00 85.62 308 ARG A C 1
ATOM 2439 O O . ARG A 1 308 ? -17.843 10.751 13.278 1.00 85.62 308 ARG A O 1
ATOM 2446 N N . ILE A 1 309 ? -18.060 9.084 11.797 1.00 89.44 309 ILE A N 1
ATOM 2447 C CA . ILE A 1 309 ? -16.763 9.308 11.154 1.00 89.44 309 ILE A CA 1
ATOM 2448 C C . ILE A 1 309 ? -16.964 9.802 9.735 1.00 89.44 309 ILE A C 1
ATOM 2450 O O . ILE A 1 309 ? -17.617 9.144 8.939 1.00 89.44 309 ILE A O 1
ATOM 2454 N N . ILE A 1 310 ? -16.358 10.934 9.399 1.00 86.94 310 ILE A N 1
ATOM 2455 C CA . ILE A 1 310 ? -16.249 11.412 8.021 1.00 86.94 310 ILE A CA 1
ATOM 2456 C C . ILE A 1 310 ? -14.871 11.024 7.498 1.00 86.94 310 ILE A C 1
ATOM 2458 O O . ILE A 1 310 ? -13.863 11.405 8.093 1.00 86.94 310 ILE A O 1
ATOM 2462 N N . HIS A 1 311 ? -14.822 10.284 6.386 1.00 88.38 311 HIS A N 1
ATOM 2463 C CA . HIS A 1 311 ? -13.550 9.836 5.808 1.00 88.38 311 HIS A CA 1
ATOM 2464 C C . HIS A 1 311 ? -12.673 11.011 5.346 1.00 88.38 311 HIS A C 1
ATOM 2466 O O . HIS A 1 311 ? -11.472 11.019 5.585 1.00 88.38 311 HIS A O 1
ATOM 2472 N N . GLY A 1 312 ? -13.277 12.011 4.694 1.00 82.25 312 GLY A N 1
ATOM 2473 C CA . GLY A 1 312 ? -12.603 13.232 4.235 1.00 82.25 312 GLY A CA 1
ATOM 2474 C C . GLY A 1 312 ? -11.925 13.128 2.863 1.00 82.25 312 GLY A C 1
ATOM 2475 O O . GLY A 1 312 ? -11.880 14.126 2.155 1.00 82.25 312 GLY A O 1
ATOM 2476 N N . ASP A 1 313 ? -11.473 11.937 2.459 1.00 82.62 313 ASP A N 1
ATOM 2477 C CA . ASP A 1 313 ? -10.771 11.723 1.175 1.00 82.62 313 ASP A CA 1
ATOM 2478 C C . ASP A 1 313 ? -11.190 10.409 0.476 1.00 82.62 313 ASP A C 1
ATOM 2480 O O . ASP A 1 313 ? -10.371 9.545 0.176 1.00 82.62 313 ASP A O 1
ATOM 2484 N N . LEU A 1 314 ? -12.495 10.162 0.310 1.00 86.44 314 LEU A N 1
ATOM 2485 C CA . LEU A 1 314 ? -12.965 8.922 -0.327 1.00 86.44 314 LEU A CA 1
ATOM 2486 C C . LEU A 1 314 ? -12.837 9.017 -1.859 1.00 86.44 314 LEU A C 1
ATOM 2488 O O . LEU A 1 314 ? -13.572 9.764 -2.499 1.00 86.44 314 LEU A O 1
ATOM 2492 N N . LYS A 1 315 ? -11.922 8.236 -2.443 1.00 87.12 315 LYS A N 1
ATOM 2493 C CA . LYS A 1 315 ? -11.612 8.196 -3.888 1.00 87.12 315 LYS A C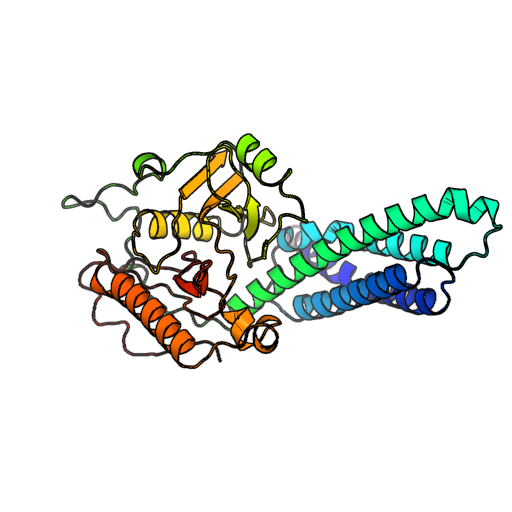A 1
ATOM 2494 C C . LYS A 1 315 ? -11.132 6.801 -4.314 1.00 87.12 315 LYS A C 1
ATOM 2496 O O . LYS A 1 315 ? -10.729 6.038 -3.437 1.00 87.12 315 LYS A O 1
ATOM 2501 N N . PRO A 1 316 ? -11.097 6.451 -5.618 1.00 87.31 316 PRO A N 1
ATOM 2502 C CA . PRO A 1 316 ? -10.631 5.133 -6.073 1.00 87.31 316 PRO A CA 1
ATOM 2503 C C . PRO A 1 316 ? -9.227 4.741 -5.585 1.00 87.31 316 PRO A C 1
ATOM 2505 O O . PRO A 1 316 ? -8.986 3.571 -5.296 1.00 87.31 316 PRO A O 1
ATOM 2508 N N . GLY A 1 317 ? -8.320 5.711 -5.422 1.00 88.44 317 GLY A N 1
ATOM 2509 C CA . GLY A 1 317 ? -6.987 5.488 -4.844 1.00 88.44 317 GLY A CA 1
ATOM 2510 C C . GLY A 1 317 ? -6.988 5.051 -3.371 1.00 88.44 317 GLY A C 1
ATOM 2511 O O . GLY A 1 317 ? -6.020 4.443 -2.929 1.00 88.44 317 GLY A O 1
ATOM 2512 N N . ASN A 1 318 ? -8.087 5.286 -2.646 1.00 92.38 318 ASN A N 1
ATOM 2513 C CA . ASN A 1 318 ? -8.275 4.922 -1.236 1.00 92.38 318 ASN A CA 1
ATOM 2514 C 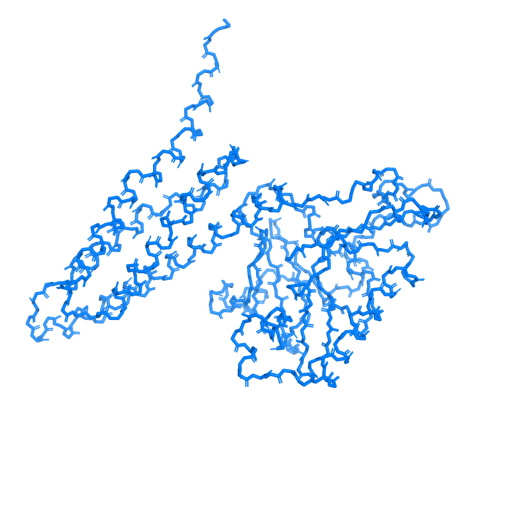C . ASN A 1 318 ? -9.237 3.729 -1.062 1.00 92.38 318 ASN A C 1
ATOM 2516 O O . ASN A 1 318 ? -9.753 3.478 0.028 1.00 92.38 318 ASN A O 1
ATOM 2520 N N . ILE A 1 319 ? -9.489 2.980 -2.143 1.00 95.19 319 ILE A N 1
ATOM 2521 C CA . ILE A 1 319 ? -10.217 1.710 -2.117 1.00 95.19 319 ILE A CA 1
ATOM 2522 C C . ILE A 1 319 ? -9.250 0.589 -2.489 1.00 95.19 319 ILE A C 1
ATOM 2524 O O . ILE A 1 319 ? -8.772 0.535 -3.618 1.00 95.19 319 ILE A O 1
ATOM 2528 N N . LEU A 1 320 ? -9.001 -0.335 -1.566 1.00 95.50 320 LEU A N 1
ATOM 2529 C CA . LEU A 1 320 ? -8.220 -1.546 -1.810 1.00 95.50 320 LEU A CA 1
ATOM 2530 C C . LEU A 1 320 ? -9.135 -2.726 -2.134 1.00 95.50 320 LEU A C 1
ATOM 2532 O O . LEU A 1 320 ? -10.216 -2.855 -1.564 1.00 95.50 320 LEU A O 1
ATOM 2536 N N . LEU A 1 321 ? -8.682 -3.614 -3.013 1.00 95.00 321 LEU A N 1
ATOM 2537 C CA . LEU A 1 321 ? -9.382 -4.840 -3.379 1.00 95.00 321 LEU A CA 1
ATOM 2538 C C . LEU A 1 321 ? -8.664 -6.061 -2.797 1.00 95.00 321 LEU A C 1
ATOM 2540 O O . LEU A 1 321 ? -7.435 -6.158 -2.838 1.00 95.00 321 LEU A O 1
ATOM 2544 N N . ASP A 1 322 ? -9.420 -6.991 -2.217 1.00 93.81 322 ASP A N 1
ATOM 2545 C CA . ASP A 1 322 ? -8.867 -8.270 -1.763 1.00 93.81 322 ASP A CA 1
ATOM 2546 C C . ASP A 1 322 ? -8.730 -9.272 -2.926 1.00 93.81 322 ASP A C 1
ATOM 2548 O O . ASP A 1 322 ? -8.946 -8.939 -4.093 1.00 93.81 322 ASP A O 1
ATOM 2552 N N . ALA A 1 323 ? -8.367 -10.520 -2.617 1.00 92.25 323 ALA A N 1
ATOM 2553 C CA . ALA A 1 323 ? -8.212 -11.574 -3.621 1.00 92.25 323 ALA A CA 1
ATOM 2554 C C . ALA A 1 323 ? -9.520 -11.913 -4.367 1.00 92.25 323 ALA A C 1
ATOM 2556 O O . ALA A 1 323 ? -9.471 -12.374 -5.504 1.00 92.25 323 ALA A O 1
ATOM 2557 N N . ALA A 1 324 ? -10.685 -11.675 -3.754 1.00 92.56 324 ALA A N 1
ATOM 2558 C CA . ALA A 1 324 ? -12.001 -11.879 -4.363 1.00 92.56 324 ALA A CA 1
ATOM 2559 C C . ALA A 1 324 ? -12.541 -10.609 -5.056 1.00 92.56 324 ALA A C 1
ATOM 2561 O O . ALA A 1 324 ? -13.669 -10.607 -5.576 1.00 92.56 324 ALA A O 1
ATOM 2562 N N . LEU A 1 325 ? -11.732 -9.542 -5.083 1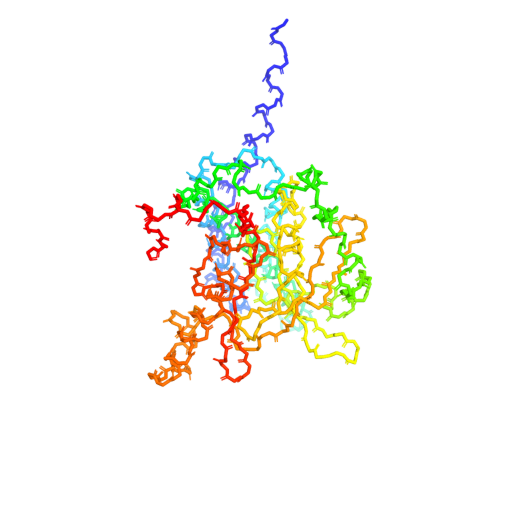.00 92.62 325 LEU A N 1
ATOM 2563 C CA . LEU A 1 325 ? -12.074 -8.197 -5.539 1.00 92.62 325 LEU A CA 1
ATOM 2564 C C . LEU A 1 325 ? -13.186 -7.538 -4.709 1.00 92.62 325 LEU A C 1
ATOM 2566 O O . LEU A 1 325 ? -13.959 -6.727 -5.222 1.00 92.62 325 LEU A O 1
ATOM 2570 N N . LYS A 1 326 ? -13.284 -7.877 -3.419 1.00 96.06 326 LYS A N 1
ATOM 2571 C CA . LYS A 1 326 ? -14.145 -7.156 -2.480 1.00 96.06 326 LYS A CA 1
ATOM 2572 C C . LYS A 1 326 ? -13.438 -5.869 -2.031 1.00 96.06 326 LYS A C 1
ATOM 2574 O O . LYS A 1 326 ? -12.256 -5.918 -1.682 1.00 96.06 326 LYS A O 1
ATOM 2579 N N . PRO A 1 327 ? -14.139 -4.722 -2.012 1.00 97.56 327 PRO A N 1
ATOM 2580 C CA . PRO A 1 327 ? -13.530 -3.445 -1.672 1.00 97.56 327 PRO A CA 1
ATOM 2581 C C . PRO A 1 327 ? -13.400 -3.243 -0.166 1.00 97.56 327 PRO A C 1
ATOM 2583 O O . PRO A 1 327 ? -14.306 -3.592 0.602 1.00 97.56 327 PRO A O 1
ATOM 2586 N N . LYS A 1 328 ? -12.315 -2.581 0.231 1.00 98.25 328 LYS A N 1
ATOM 2587 C CA . LYS A 1 328 ? -12.104 -2.032 1.566 1.00 98.25 328 LYS A CA 1
ATOM 2588 C C . LYS A 1 328 ? -11.594 -0.600 1.479 1.00 98.25 328 LYS A C 1
ATOM 2590 O O . LYS A 1 328 ? -10.636 -0.327 0.762 1.00 98.25 328 LYS A O 1
ATOM 2595 N N . ILE A 1 329 ? -12.231 0.295 2.223 1.00 97.50 329 ILE A N 1
ATOM 2596 C CA . ILE A 1 329 ? -11.796 1.686 2.365 1.00 97.50 329 ILE A CA 1
ATOM 2597 C C . ILE A 1 329 ? -10.527 1.713 3.224 1.00 97.50 329 ILE A C 1
ATOM 2599 O O . ILE A 1 329 ? -10.457 1.023 4.248 1.00 97.50 329 ILE A O 1
ATOM 2603 N N . CYS A 1 330 ? -9.537 2.494 2.805 1.00 94.06 330 CYS A N 1
ATOM 2604 C CA . CYS A 1 330 ? -8.287 2.725 3.522 1.00 94.06 330 CYS A CA 1
ATOM 2605 C C . CYS A 1 330 ? -7.942 4.220 3.580 1.00 94.06 330 CYS A C 1
ATOM 2607 O O . CYS A 1 330 ? -8.592 5.027 2.931 1.00 94.06 330 CYS A O 1
ATOM 2609 N N . ASP A 1 331 ? -6.857 4.544 4.287 1.00 89.75 331 ASP A N 1
ATOM 2610 C CA . ASP A 1 331 ? -6.285 5.891 4.406 1.00 89.75 331 ASP A CA 1
ATOM 2611 C C . ASP A 1 331 ? -7.148 6.889 5.192 1.00 89.75 331 ASP A C 1
ATOM 2613 O O . ASP A 1 331 ? -7.641 7.894 4.685 1.00 89.75 331 ASP A O 1
ATOM 2617 N N . PHE A 1 332 ? -7.279 6.622 6.494 1.00 90.88 332 PHE A N 1
ATOM 2618 C CA . PHE A 1 332 ? -8.051 7.456 7.423 1.00 90.88 332 PHE A CA 1
ATOM 2619 C C . PHE A 1 332 ? -7.252 8.649 7.976 1.00 90.88 332 PHE A C 1
ATOM 2621 O O . PHE A 1 332 ? -7.649 9.254 8.973 1.00 90.88 332 PHE A O 1
ATOM 2628 N N . GLY A 1 333 ? -6.121 9.006 7.357 1.00 84.31 333 GLY A N 1
ATOM 2629 C CA . GLY A 1 333 ? -5.242 10.073 7.847 1.00 84.31 333 GLY A CA 1
ATOM 2630 C C . GLY A 1 333 ? -5.916 11.445 7.910 1.00 84.31 333 GLY A C 1
ATOM 2631 O O . GLY A 1 333 ? -5.628 12.233 8.810 1.00 84.31 333 GLY A O 1
ATOM 2632 N N . THR A 1 334 ? -6.873 11.707 7.017 1.00 81.75 334 THR A N 1
ATOM 2633 C CA . THR A 1 334 ? -7.658 12.955 6.954 1.00 81.75 334 THR A CA 1
ATOM 2634 C C . THR A 1 334 ? -9.047 12.838 7.587 1.00 81.75 334 THR A C 1
ATOM 2636 O O . THR A 1 334 ? -9.818 13.802 7.579 1.00 81.75 334 THR A O 1
ATOM 2639 N N . SER A 1 335 ? -9.377 11.673 8.152 1.00 87.38 335 SER A N 1
ATOM 2640 C CA . SER A 1 335 ? -10.699 11.406 8.710 1.00 87.38 335 SER A CA 1
ATOM 2641 C C . SER A 1 335 ? -10.950 12.162 10.006 1.00 87.38 335 SER A C 1
ATOM 2643 O O . SER A 1 335 ? -10.035 12.448 10.777 1.00 87.38 335 SER A O 1
ATOM 2645 N N . LYS A 1 336 ? -12.222 12.463 10.268 1.00 86.56 336 LYS A N 1
ATOM 2646 C CA . LYS A 1 336 ? -12.659 13.203 11.453 1.00 86.56 336 LYS A CA 1
ATOM 2647 C C . LYS A 1 336 ? -13.806 12.477 12.144 1.00 86.56 336 LYS A C 1
ATOM 2649 O O . LYS A 1 336 ? -14.753 12.045 11.492 1.00 86.56 336 LYS A O 1
ATOM 2654 N N . ALA A 1 337 ? -13.720 12.382 13.467 1.00 86.25 337 ALA A N 1
ATOM 2655 C CA . ALA A 1 337 ? -14.807 11.935 14.329 1.00 86.25 337 ALA A CA 1
ATOM 2656 C C . ALA A 1 337 ? -15.641 13.148 14.774 1.00 86.25 337 ALA A C 1
ATOM 2658 O O . ALA A 1 337 ? -15.111 14.048 15.433 1.00 86.25 337 ALA A O 1
ATOM 2659 N N . LEU A 1 338 ? -16.918 13.175 14.400 1.00 80.25 338 LEU A N 1
ATOM 2660 C CA . LEU A 1 338 ? -17.850 14.261 14.703 1.00 80.25 338 LEU A CA 1
ATOM 2661 C C . LEU A 1 338 ? -18.459 14.098 16.092 1.00 80.25 338 LEU A C 1
ATOM 2663 O O . LEU A 1 338 ? -18.799 12.991 16.500 1.00 80.25 338 LEU A O 1
ATOM 2667 N N . ARG A 1 339 ? -18.628 15.202 16.817 1.00 73.88 339 ARG A N 1
ATOM 2668 C CA . ARG A 1 339 ? -19.338 15.191 18.097 1.00 73.88 339 ARG A CA 1
ATOM 2669 C C . ARG A 1 339 ? -20.803 14.767 17.901 1.00 73.88 339 ARG A C 1
ATOM 2671 O O . ARG A 1 339 ? -21.400 15.115 16.880 1.00 73.88 339 ARG A O 1
ATOM 2678 N N . PRO A 1 340 ? -21.402 14.076 18.884 1.00 69.44 340 PRO A N 1
ATOM 2679 C CA . PRO A 1 340 ? -22.830 13.773 18.859 1.00 69.44 340 PRO A CA 1
ATOM 2680 C C . PRO A 1 340 ? -23.665 15.057 18.714 1.00 69.44 340 PRO A C 1
ATOM 2682 O O . PRO A 1 340 ? -23.413 16.031 19.426 1.00 69.44 340 PRO A O 1
ATOM 2685 N N . GLY A 1 341 ? -24.649 15.073 17.807 1.00 65.00 341 GLY A N 1
ATOM 2686 C CA . GLY A 1 341 ? -25.563 16.205 17.596 1.00 65.00 341 GLY A CA 1
ATOM 2687 C C . GLY A 1 341 ? -25.113 17.232 16.548 1.00 65.00 341 GLY A C 1
ATOM 2688 O O . GLY A 1 341 ? -25.882 18.129 16.214 1.00 65.00 341 GLY A O 1
ATOM 2689 N N . GLN A 1 342 ? -23.915 17.088 15.976 1.00 62.38 342 GLN A N 1
ATOM 2690 C CA . GLN A 1 342 ? -23.394 17.907 14.865 1.00 62.38 342 GLN A CA 1
ATOM 2691 C C . GLN A 1 342 ? -23.885 17.411 13.486 1.00 62.38 342 GLN A C 1
ATOM 2693 O O . GLN A 1 342 ? -23.220 17.531 12.457 1.00 62.38 342 GLN A O 1
ATOM 2698 N N . ASP A 1 343 ? -25.067 16.796 13.460 1.00 55.41 343 ASP A N 1
ATOM 2699 C CA . ASP A 1 343 ? -25.542 15.952 12.364 1.00 55.41 343 ASP A CA 1
ATOM 2700 C C . ASP A 1 343 ? -25.979 16.755 11.129 1.00 55.41 343 ASP A C 1
ATOM 2702 O O . ASP A 1 343 ? -26.078 16.182 10.038 1.00 55.41 343 ASP A O 1
ATOM 2706 N N . MET A 1 344 ? -26.279 18.049 11.307 1.00 48.09 344 MET A N 1
ATOM 2707 C CA . MET A 1 344 ? -27.018 18.861 10.334 1.00 48.09 344 MET A CA 1
ATOM 2708 C C . MET A 1 344 ? -26.147 19.779 9.460 1.00 48.09 344 MET A C 1
ATOM 2710 O O . MET A 1 344 ? -26.509 20.010 8.305 1.00 48.09 344 MET A O 1
ATOM 2714 N N . ASP A 1 345 ? -24.981 20.239 9.926 1.00 46.03 345 ASP A N 1
ATOM 2715 C CA . ASP A 1 345 ? -24.287 21.366 9.270 1.00 46.03 345 ASP A CA 1
ATOM 2716 C C . ASP A 1 345 ? -23.371 20.995 8.089 1.00 46.03 345 ASP A C 1
ATOM 2718 O O . ASP A 1 345 ? -22.885 21.865 7.369 1.00 46.03 345 ASP A O 1
ATOM 2722 N N . CYS A 1 346 ? -23.176 19.708 7.790 1.00 44.34 346 CYS A N 1
ATOM 2723 C CA . CYS A 1 346 ? -22.257 19.293 6.719 1.00 44.34 346 CYS A CA 1
ATOM 2724 C C . CYS A 1 346 ? -22.905 19.098 5.330 1.00 44.34 346 CYS A C 1
ATOM 2726 O O . CYS A 1 346 ? -22.224 18.655 4.407 1.00 44.34 346 CYS A O 1
ATOM 2728 N N . THR A 1 347 ? -24.198 19.391 5.134 1.00 40.09 347 THR A N 1
ATOM 2729 C CA . THR A 1 347 ? -24.911 19.013 3.887 1.00 40.09 347 THR A CA 1
ATOM 2730 C C . THR A 1 347 ? -25.005 20.098 2.803 1.00 40.09 347 THR A C 1
ATOM 2732 O O . THR A 1 347 ? -25.630 19.874 1.769 1.00 40.09 347 THR A O 1
ATOM 2735 N N . GLY A 1 348 ? -24.336 21.244 2.963 1.00 38.56 348 GLY A N 1
ATOM 2736 C CA . GLY A 1 348 ? -24.416 22.344 1.991 1.00 38.56 348 GLY A CA 1
ATOM 2737 C C . GLY A 1 348 ? -23.536 22.221 0.739 1.00 38.56 348 GLY A C 1
ATOM 2738 O O . GLY A 1 348 ? -23.798 22.905 -0.248 1.00 38.56 348 GLY A O 1
ATOM 2739 N N . ILE A 1 349 ? -22.475 21.404 0.748 1.00 35.84 349 ILE A N 1
ATOM 2740 C CA . ILE A 1 349 ? -21.490 21.389 -0.347 1.00 35.84 349 ILE A CA 1
ATOM 2741 C C . ILE A 1 349 ? -21.003 19.960 -0.605 1.00 35.84 349 ILE A C 1
ATOM 2743 O O . ILE A 1 349 ? -20.319 19.369 0.221 1.00 35.84 349 ILE A O 1
ATOM 2747 N N . VAL A 1 350 ? -21.332 19.417 -1.777 1.00 37.41 350 VAL A N 1
ATOM 2748 C CA . VAL A 1 350 ? -20.780 18.155 -2.291 1.00 37.41 350 VAL A CA 1
ATOM 2749 C C . VAL A 1 350 ? -19.460 18.465 -2.998 1.00 37.41 350 VAL A C 1
ATOM 2751 O O . VAL A 1 350 ? -19.456 19.215 -3.973 1.00 37.41 350 VAL A O 1
ATOM 2754 N N . VAL A 1 351 ? -18.345 17.895 -2.533 1.00 38.31 351 VAL A N 1
ATOM 2755 C CA . VAL A 1 351 ? -17.039 18.020 -3.204 1.00 38.31 351 VAL A CA 1
ATOM 2756 C C . VAL A 1 351 ? -16.416 16.641 -3.415 1.00 38.31 351 VAL A C 1
ATOM 2758 O O . VAL A 1 351 ? -16.247 15.879 -2.464 1.00 38.31 351 VAL A O 1
ATOM 2761 N N . GLY A 1 352 ? -16.059 16.350 -4.667 1.00 31.58 352 GLY A N 1
ATOM 2762 C CA . GLY A 1 352 ? -15.191 15.252 -5.090 1.00 31.58 352 GLY A CA 1
ATOM 2763 C C . GLY A 1 352 ? -14.095 15.793 -6.013 1.00 31.58 352 GLY A C 1
ATOM 2764 O O . GLY A 1 352 ? -14.260 16.866 -6.601 1.00 31.58 352 GLY A O 1
ATOM 2765 N N . SER A 1 353 ? -12.969 15.085 -6.133 1.00 32.59 353 SER A N 1
ATOM 2766 C CA . SER A 1 353 ? -11.985 15.387 -7.178 1.00 32.59 353 SER A CA 1
ATOM 2767 C C . SER A 1 353 ? -12.571 15.034 -8.544 1.00 32.59 353 SER A C 1
ATOM 2769 O O . SER A 1 353 ? -13.276 14.031 -8.664 1.00 32.59 353 SER A O 1
ATOM 2771 N N . ARG A 1 354 ? -12.291 15.872 -9.548 1.00 28.59 354 ARG A N 1
ATOM 2772 C CA . ARG A 1 354 ? -12.609 15.573 -10.949 1.00 28.59 354 ARG A CA 1
ATOM 2773 C C . ARG A 1 354 ? -11.962 14.279 -11.416 1.00 28.59 354 ARG A C 1
ATOM 2775 O O . ARG A 1 354 ? -10.820 14.021 -10.972 1.00 28.59 354 ARG A O 1
#

Foldseek 3Di:
DPPPPPPLVVLLVCLLVVLPDLLVVLLVLLVVLLVQFPAPNVLSVLLSVLSVLLNVLSVLLSVQPPPSDSLLSVLVPCVSVLSVLSSVLSNVRNDDDDPVRCVVCVVVSVVSSVVSSVSSVVSSLSSVLSSLVSCCVVPDPFPCPDPVFFDDQPPPPDPDPDHLPDLVNLPADADEPVQQCQQQVNVDPVQFDDDHNFWTWGWGDGPPDDIKIKTKGDPSDPPDPLLLVQQSSVQSQDDDPQAWHFRHWYDDDPITITITHDAPQAFQCCCVPRPVVPVPNDDPVLVVQQVVSVVVQQCCQAPVDVQRKDQRADDSNQWGAHPVGHTHGHRSSVMTRTDPPPNPDRPPDDDDDD

pLDDT: mean 76.69, std 19.75, range [26.16, 98.25]

Secondary structure (DSSP, 8-state):
--SSSTTTHHHHHHHHHHTTHHHHHHHHHHHHHHTT--SSHHHHHHHHHHHHHHHHHHHHHHH-TT---GGGGGGGTTHHHHHHHHHHHHHHHHS---HHHHHHHHHHHHHHHHHHHHHHHHHHHHHHHHHHHHHHHHH-------TTTB--TT---SSS--S---GGGTT-EE--HHHHHHHTTTT-TTTEEEE-SSEEEEEE--TTS--EEEEEEP-S-SS-THHHHHHHHHHTT---TTBPPEEEEEEETTEEEEEEE--TT-BTHHHHTSTHHHHSPPPHHHHHHHHHHHHHHHHIIIIISSS-EE-S--SGGGEEE-TT--EEE--GGG-EEBPTT--STT-S------

Radius of gyration: 23.99 Å; chains: 1; bounding box: 66×64×60 Å

Organism: Oryza sativa subsp. japonica (NCBI:txid39947)